Protein AF-0000000084482670 (afdb_homodimer)

Organism: Corvus brachyrhynchos (NCBI:txid85066)

pLDDT: mean 89.66, std 11.55, range [35.03, 98.19]

Sequence (368 aa):
IGKHHGHPIDDLQSAYRKAKEASGKLLAELTDKSHSKAFSCSERLQQQKAQCQSALQSDREAVLQYFNELGDALEIKKAALLSALDELDSCISLKYDPLIQDVEKLKLEETELKELLSALEKEESPLLFLRKLDGLQQRFHALIQQQLPNPEPLEFHPRMKTLLQDTWSKTEIGQVNNIHIPELIGKHHGHPIDDLQSAYRKAKEASGKLLAELTDKSHSKAFSCSERLQQQKAQCQSALQSDREAVLQYFNELGDALEIKKAALLSALDELDSCISLKYDPLIQDVEKLKLEETELKELLSALEKEESPLLFLRKLDGLQQRFHALIQQQLPNPEPLEFHPRMKTLLQDTWSKTEIGQVNNIHIPEL

Solvent-accessible surface area (backbone atoms only — not comparable to full-atom values): 20626 Å² total; per-residue (Å²): 137,73,88,75,71,83,73,55,71,65,54,55,53,51,50,40,54,52,48,52,53,50,50,51,52,52,47,54,52,62,66,37,57,92,64,35,64,42,55,56,45,35,52,50,50,52,51,51,48,49,52,49,52,49,54,50,49,52,31,52,48,41,50,52,50,49,53,49,54,52,51,52,46,50,51,53,52,51,50,51,52,52,49,51,53,51,53,48,52,52,51,52,48,66,62,42,47,62,55,41,52,55,30,49,52,50,41,50,50,49,52,49,49,41,52,52,52,60,55,49,71,70,51,82,47,58,70,58,37,53,55,50,48,53,54,51,50,53,52,49,53,56,58,70,66,53,83,75,86,78,79,78,81,83,79,75,55,77,52,44,59,57,44,44,60,66,47,52,24,62,32,31,48,65,46,58,81,70,60,78,78,76,77,108,136,76,87,76,68,81,72,57,71,66,54,56,55,52,49,41,53,54,47,50,53,50,50,50,53,50,46,52,55,62,65,36,55,93,63,33,63,40,52,56,45,34,52,50,50,51,50,52,50,49,52,49,51,49,53,51,49,52,31,52,49,40,50,54,49,50,54,48,55,52,51,51,48,51,50,52,52,51,50,50,52,53,48,51,52,51,53,48,52,52,51,51,47,65,61,43,48,63,56,41,53,54,32,50,52,49,41,50,49,49,52,49,51,41,52,52,50,60,55,49,71,71,52,82,48,59,70,59,38,53,55,52,48,53,54,50,50,52,51,50,55,54,60,68,67,52,82,74,88,79,79,78,83,84,80,72,56,79,52,44,60,56,44,43,61,68,48,52,26,64,31,31,47,66,46,58,82,69,58,78,78,76,77,106

Secondary structure (DSSP, 8-state):
--------HHHHHHHHHHHHHHHHHHHHHHH-GGG-HHHHHHHHHHHHHHHHHHHHHHHHHHHHHHHHHHHHHHHHHHHHHHHHHHHHHHHHHHHHHHHHHHHHHHHHHHHHHHHHHHHHTT---HHHHHHHHHHHHHHHHHHHHSPPP-PPPP---S-HHHHHHHTGGGSBGGGGGGPPPPP-/--------HHHHHHHHHHHHHHHHHHHHHHH-GGG-HHHHHHHHHHHHHHHHHHHHHHHHHHHHHHHHHHHHHHHHHHHHHHHHHHHHHHHHHHHHHHHHHHHHHHHHHHHHHHHHHHHHTT---HHHHHHHHHHHHHHHHHHHHSPPP-PPPP---S-HHHHHHHTGGGSBGGGGGGPPPPP-

Radius of gyration: 51.21 Å; Cα contacts (8 Å, |Δi|>4): 271; chains: 2; bounding box: 40×175×79 Å

Structure (mmCIF, N/CA/C/O backbone):
data_AF-0000000084482670-model_v1
#
loop_
_entity.id
_entity.type
_entity.pdbx_description
1 polymer 'Tripartite motif-containing protein 59'
#
loop_
_atom_site.group_PDB
_atom_site.id
_atom_site.type_symbol
_atom_site.label_atom_id
_atom_site.label_alt_id
_atom_site.label_comp_id
_atom_site.label_asym_id
_atom_site.label_entity_id
_atom_site.label_seq_id
_atom_site.pdbx_PDB_ins_code
_atom_site.Cartn_x
_atom_site.Cartn_y
_atom_site.Cartn_z
_atom_site.occupancy
_atom_site.B_iso_or_equiv
_atom_site.auth_seq_id
_atom_site.auth_comp_id
_atom_site.auth_asym_id
_atom_site.auth_atom_id
_atom_site.pdbx_PDB_model_num
ATOM 1 N N . ILE A 1 1 ? 19.562 -84.438 -17.469 1 35.03 1 ILE A N 1
ATOM 2 C CA . ILE A 1 1 ? 20.172 -84.812 -18.734 1 35.03 1 ILE A CA 1
ATOM 3 C C . ILE A 1 1 ? 19.078 -85.25 -19.703 1 35.03 1 ILE A C 1
ATOM 5 O O . ILE A 1 1 ? 18.5 -86.312 -19.562 1 35.03 1 ILE A O 1
ATOM 9 N N . GLY A 1 2 ? 17.891 -84.562 -19.703 1 37.31 2 GLY A N 1
ATOM 10 C CA . GLY A 1 2 ? 16.484 -84.812 -20.016 1 37.31 2 GLY A CA 1
ATOM 11 C C . GLY A 1 2 ? 16.281 -85.312 -21.422 1 37.31 2 GLY A C 1
ATOM 12 O O . GLY A 1 2 ? 17.156 -85.188 -22.281 1 37.31 2 GLY A O 1
ATOM 13 N N . LYS A 1 3 ? 15.477 -86.438 -21.656 1 44.78 3 LYS A N 1
ATOM 14 C CA . LYS A 1 3 ? 15.008 -87.188 -22.828 1 44.78 3 LYS A CA 1
ATOM 15 C C . LYS A 1 3 ? 14.711 -86.25 -24 1 44.78 3 LYS A C 1
ATOM 17 O O . LYS A 1 3 ? 13.711 -85.562 -24 1 44.78 3 LYS A O 1
ATOM 22 N N . HIS A 1 4 ? 15.758 -85.625 -24.641 1 41.84 4 HIS A N 1
ATOM 23 C CA . HIS A 1 4 ? 15.648 -85 -25.938 1 41.84 4 HIS A CA 1
ATOM 24 C C . HIS A 1 4 ? 14.977 -85.938 -26.953 1 41.84 4 HIS A C 1
ATOM 26 O O . HIS A 1 4 ? 15.594 -86.875 -27.438 1 41.84 4 HIS A O 1
ATOM 32 N N . HIS A 1 5 ? 13.852 -86.5 -26.781 1 44.25 5 HIS A N 1
ATOM 33 C CA . HIS A 1 5 ? 13.141 -87.188 -27.875 1 44.25 5 HIS A CA 1
ATOM 34 C C . HIS A 1 5 ? 13.328 -86.438 -29.188 1 44.25 5 HIS A C 1
ATOM 36 O O . HIS A 1 5 ? 13.336 -85.188 -29.219 1 44.25 5 HIS A O 1
ATOM 42 N N . GLY A 1 6 ? 13.961 -87.062 -30.266 1 41.06 6 GLY A N 1
ATOM 43 C CA . GLY A 1 6 ? 14.344 -86.688 -31.625 1 41.06 6 GLY A CA 1
ATOM 44 C C . GLY A 1 6 ? 13.289 -85.875 -32.312 1 41.06 6 GLY A C 1
ATOM 45 O O . GLY A 1 6 ? 12.5 -86.375 -33.125 1 41.06 6 GLY A O 1
ATOM 46 N N . HIS A 1 7 ? 12.531 -85.062 -31.812 1 47.69 7 HIS A N 1
ATOM 47 C CA . HIS A 1 7 ? 11.734 -84.125 -32.594 1 47.69 7 HIS A CA 1
ATOM 48 C C . HIS A 1 7 ? 12.562 -83.438 -33.688 1 47.69 7 HIS A C 1
ATOM 50 O O . HIS A 1 7 ? 13.602 -82.875 -33.406 1 47.69 7 HIS A O 1
ATOM 56 N N . PRO A 1 8 ? 12.562 -83.875 -35.062 1 53.75 8 PRO A N 1
ATOM 57 C CA . PRO A 1 8 ? 13.438 -83.688 -36.219 1 53.75 8 PRO A CA 1
ATOM 58 C C . PRO A 1 8 ? 13.953 -82.25 -36.312 1 53.75 8 PRO A C 1
ATOM 60 O O . PRO A 1 8 ? 13.32 -81.312 -35.812 1 53.75 8 PRO A O 1
ATOM 63 N N . ILE A 1 9 ? 15.328 -82 -36.469 1 60.12 9 ILE A N 1
ATOM 64 C CA . ILE A 1 9 ? 16.172 -80.875 -36.812 1 60.12 9 ILE A CA 1
ATOM 65 C C . ILE A 1 9 ? 15.352 -79.812 -37.594 1 60.12 9 ILE A C 1
ATOM 67 O O . ILE A 1 9 ? 15.5 -78.625 -37.406 1 60.12 9 ILE A O 1
ATOM 71 N N . ASP A 1 10 ? 14.43 -80.375 -38.469 1 61.19 10 ASP A N 1
ATOM 72 C CA . ASP A 1 10 ? 13.594 -79.5 -39.312 1 61.19 10 ASP A CA 1
ATOM 73 C C . ASP A 1 10 ? 12.695 -78.625 -38.469 1 61.19 10 ASP A C 1
ATOM 75 O O . ASP A 1 10 ? 12.43 -77.5 -38.844 1 61.19 10 ASP A O 1
ATOM 79 N N . ASP A 1 11 ? 12.414 -79.25 -37.312 1 79.94 11 ASP A N 1
ATOM 80 C CA . ASP A 1 11 ? 11.461 -78.562 -36.438 1 79.94 11 ASP A CA 1
ATOM 81 C C . ASP A 1 11 ? 12.109 -77.312 -35.75 1 79.94 11 ASP A C 1
ATOM 83 O O . ASP A 1 11 ? 11.555 -76.25 -35.719 1 79.94 11 ASP A O 1
ATOM 87 N N . LEU A 1 12 ? 13.484 -77.625 -35.438 1 81.44 12 LEU A N 1
ATOM 88 C CA . LEU A 1 12 ? 14.188 -76.562 -34.75 1 81.44 12 LEU A CA 1
ATOM 89 C C . LEU A 1 12 ? 14.477 -75.375 -35.719 1 81.44 12 LEU A C 1
ATOM 91 O O . LEU A 1 12 ? 14.312 -74.25 -35.344 1 81.44 12 LEU A O 1
ATOM 95 N N . GLN A 1 13 ? 14.852 -75.812 -36.969 1 85.12 13 GLN A N 1
ATOM 96 C CA . GLN A 1 13 ? 15.172 -74.812 -37.938 1 85.12 13 GLN A CA 1
ATOM 97 C C . GLN A 1 13 ? 13.93 -74 -38.344 1 85.12 13 GLN A C 1
ATOM 99 O O . GLN A 1 13 ? 13.992 -72.812 -38.562 1 85.12 13 GLN A O 1
ATOM 104 N N . SER A 1 14 ? 12.852 -74.812 -38.5 1 87.12 14 SER A N 1
ATOM 105 C CA . SER A 1 14 ? 11.602 -74.125 -38.844 1 87.12 14 SER A CA 1
ATOM 106 C C . SER A 1 14 ? 11.156 -73.188 -37.688 1 87.12 14 SER A C 1
ATOM 108 O O . SER A 1 14 ? 10.75 -72.062 -37.938 1 87.12 14 SER A O 1
ATOM 110 N N . ALA A 1 15 ? 11.289 -73.688 -36.5 1 88.38 15 ALA A N 1
ATOM 111 C CA . ALA A 1 15 ? 10.945 -72.875 -35.312 1 88.38 15 ALA A CA 1
ATOM 112 C C . ALA A 1 15 ? 11.844 -71.688 -35.219 1 88.38 15 ALA A C 1
ATOM 114 O O . ALA A 1 15 ? 11.375 -70.562 -34.906 1 88.38 15 ALA A O 1
ATOM 115 N N . TYR A 1 16 ? 13.078 -71.812 -35.531 1 90.81 16 TYR A N 1
ATOM 116 C CA . TYR A 1 16 ? 14.07 -70.75 -35.5 1 90.81 16 TYR A CA 1
ATOM 117 C C . TYR A 1 16 ? 13.734 -69.688 -36.531 1 90.81 16 TYR A C 1
ATOM 119 O O . TYR A 1 16 ? 13.781 -68.438 -36.219 1 90.81 16 TYR A O 1
ATOM 127 N N . ARG A 1 17 ? 13.422 -70 -37.688 1 89.31 17 ARG A N 1
ATOM 128 C CA . ARG A 1 17 ? 13.086 -69.062 -38.719 1 89.31 17 ARG A CA 1
ATOM 129 C C . ARG A 1 17 ? 11.844 -68.25 -38.375 1 89.31 17 ARG A C 1
ATOM 131 O O . ARG A 1 17 ? 11.82 -67.062 -38.531 1 89.31 17 ARG A O 1
ATOM 138 N N . LYS A 1 18 ? 10.844 -68.938 -37.875 1 90.19 18 LYS A N 1
ATOM 139 C CA . LYS A 1 18 ? 9.625 -68.312 -37.469 1 90.19 18 LYS A CA 1
ATOM 140 C C . LYS A 1 18 ? 9.891 -67.312 -36.312 1 90.19 18 LYS A C 1
ATOM 142 O O . LYS A 1 18 ? 9.344 -66.188 -36.281 1 90.19 18 LYS A O 1
ATOM 147 N N . ALA A 1 19 ? 10.703 -67.75 -35.406 1 90.81 19 ALA A N 1
ATOM 148 C CA . ALA A 1 19 ? 11.047 -66.938 -34.25 1 90.81 19 ALA A CA 1
ATOM 149 C C . ALA A 1 19 ? 11.812 -65.688 -34.688 1 90.81 19 ALA A C 1
ATOM 151 O O . ALA A 1 19 ? 11.617 -64.625 -34.094 1 90.81 19 ALA A O 1
ATOM 152 N N . LYS A 1 20 ? 12.648 -65.812 -35.656 1 89.75 20 LYS A N 1
ATOM 153 C CA . LYS A 1 20 ? 13.414 -64.688 -36.156 1 89.75 20 LYS A CA 1
ATOM 154 C C . LYS A 1 20 ? 12.5 -63.656 -36.781 1 89.75 20 LYS A C 1
ATOM 156 O O . LYS A 1 20 ? 12.703 -62.438 -36.594 1 89.75 20 LYS A O 1
ATOM 161 N N . GLU A 1 21 ? 11.57 -64.188 -37.469 1 90.06 21 GLU A N 1
ATOM 162 C CA . GLU A 1 21 ? 10.602 -63.25 -38.062 1 90.06 21 GLU A CA 1
ATOM 163 C C . GLU A 1 21 ? 9.797 -62.531 -37 1 90.06 21 GLU A C 1
ATOM 165 O O . GLU A 1 21 ? 9.57 -61.312 -37.094 1 90.06 21 GLU A O 1
ATOM 170 N N . ALA A 1 22 ? 9.383 -63.312 -36.062 1 87.75 22 ALA A N 1
ATOM 171 C CA . ALA A 1 22 ? 8.609 -62.75 -34.969 1 87.75 22 ALA A CA 1
ATOM 172 C C . ALA A 1 22 ? 9.43 -61.719 -34.188 1 87.75 22 ALA A C 1
ATOM 174 O O . ALA A 1 22 ? 8.914 -60.688 -33.781 1 87.75 22 ALA A O 1
ATOM 175 N N . SER A 1 23 ? 10.703 -62.062 -33.938 1 90.88 23 SER A N 1
ATOM 176 C CA . SER A 1 23 ? 11.602 -61.156 -33.219 1 90.88 23 SER A CA 1
ATOM 177 C C . SER A 1 23 ? 11.781 -59.844 -33.969 1 90.88 23 SER A C 1
ATOM 179 O O . SER A 1 23 ? 11.812 -58.781 -33.375 1 90.88 23 SER A O 1
ATOM 181 N N . GLY A 1 24 ? 11.891 -59.906 -35.25 1 88.25 24 GLY A N 1
ATOM 182 C CA . GLY A 1 24 ? 12.016 -58.719 -36.094 1 88.25 24 GLY A CA 1
ATOM 183 C C . GLY A 1 24 ? 10.805 -57.812 -36 1 88.25 24 GLY A C 1
ATOM 184 O O . GLY A 1 24 ? 10.953 -56.594 -35.906 1 88.25 24 GLY A O 1
ATOM 185 N N . LYS A 1 25 ? 9.695 -58.469 -36.031 1 87.25 25 LYS A N 1
ATOM 186 C CA . LYS A 1 25 ? 8.461 -57.688 -35.906 1 87.25 25 LYS A CA 1
ATOM 187 C C . LYS A 1 25 ? 8.352 -57 -34.562 1 87.25 25 LYS A C 1
ATOM 189 O O . LYS A 1 25 ? 7.953 -55.844 -34.469 1 87.25 25 LYS A O 1
ATOM 194 N N . LEU A 1 26 ? 8.703 -57.781 -33.531 1 87.75 26 LEU A N 1
ATOM 195 C CA . LEU A 1 26 ? 8.68 -57.25 -32.156 1 87.75 26 LEU A CA 1
ATOM 196 C C . LEU A 1 26 ? 9.633 -56.062 -32.031 1 87.75 26 LEU A C 1
ATOM 198 O O . LEU A 1 26 ? 9.281 -55.031 -31.422 1 87.75 26 LEU A O 1
ATOM 202 N N . LEU A 1 27 ? 10.766 -56.188 -32.594 1 88.75 27 LEU A N 1
ATOM 203 C CA . LEU A 1 27 ? 11.766 -55.156 -32.531 1 88.75 27 LEU A CA 1
ATOM 204 C C . LEU A 1 27 ? 11.289 -53.906 -33.281 1 88.75 27 LEU A C 1
ATOM 206 O O . LEU A 1 27 ? 11.484 -52.781 -32.781 1 88.75 27 LEU A O 1
ATOM 210 N N . ALA A 1 28 ? 10.641 -54.062 -34.375 1 85.88 28 ALA A N 1
ATOM 211 C CA . ALA A 1 28 ? 10.109 -52.938 -35.125 1 85.88 28 ALA A CA 1
ATOM 212 C C . ALA A 1 28 ? 9.031 -52.188 -34.344 1 85.88 28 ALA A C 1
ATOM 214 O O . ALA A 1 28 ? 9 -50.938 -34.344 1 85.88 28 ALA A O 1
ATOM 215 N N . GLU A 1 29 ? 8.203 -52.969 -33.656 1 83 29 GLU A N 1
ATOM 216 C CA . GLU A 1 29 ? 7.145 -52.375 -32.844 1 83 29 GLU A CA 1
ATOM 217 C C . GLU A 1 29 ? 7.719 -51.562 -31.672 1 83 29 GLU A C 1
ATOM 219 O O . GLU A 1 29 ? 7.23 -50.5 -31.359 1 83 29 GLU A O 1
ATOM 224 N N . LEU A 1 30 ? 8.75 -52.094 -31.125 1 86.25 30 LEU A N 1
ATOM 225 C CA . LEU A 1 30 ? 9.359 -51.469 -29.953 1 86.25 30 LEU A CA 1
ATOM 226 C C . LEU A 1 30 ? 10.172 -50.25 -30.359 1 86.25 30 LEU A C 1
ATOM 228 O O . LEU A 1 30 ? 10.367 -49.344 -29.562 1 86.25 30 LEU A O 1
ATOM 232 N N . THR A 1 31 ? 10.656 -50.25 -31.594 1 84 31 THR A N 1
ATOM 233 C CA . THR A 1 31 ? 11.5 -49.156 -32.062 1 84 31 THR A CA 1
ATOM 234 C C . THR A 1 31 ? 10.656 -47.938 -32.469 1 84 31 THR A C 1
ATOM 236 O O . THR A 1 31 ? 11.102 -46.781 -32.312 1 84 31 THR A O 1
ATOM 239 N N . ASP A 1 32 ? 9.445 -48.219 -32.875 1 79 32 ASP A N 1
ATOM 240 C CA . ASP A 1 32 ? 8.57 -47.125 -33.281 1 79 32 ASP A CA 1
ATOM 241 C C . ASP A 1 32 ? 7.91 -46.469 -32.062 1 79 32 ASP A C 1
ATOM 243 O O . ASP A 1 32 ? 6.953 -47 -31.5 1 79 32 ASP A O 1
ATOM 247 N N . LYS A 1 33 ? 8.453 -45.406 -31.734 1 75.69 33 LYS A N 1
ATOM 248 C CA . LYS A 1 33 ? 7.996 -44.656 -30.562 1 75.69 33 LYS A CA 1
ATOM 249 C C . LYS A 1 33 ? 6.535 -44.25 -30.703 1 75.69 33 LYS A C 1
ATOM 251 O O . LYS A 1 33 ? 5.84 -44.062 -29.703 1 75.69 33 LYS A O 1
ATOM 256 N N . SER A 1 34 ? 6.184 -44.062 -31.891 1 73.69 34 SER A N 1
ATOM 257 C CA . SER A 1 34 ? 4.812 -43.625 -32.125 1 73.69 34 SER A CA 1
ATOM 258 C C . SER A 1 34 ? 3.812 -44.656 -31.625 1 73.69 34 SER A C 1
ATOM 260 O O . SER A 1 34 ? 2.648 -44.344 -31.375 1 73.69 34 SER A O 1
ATOM 262 N N . HIS A 1 35 ? 4.516 -45.719 -31.406 1 73.12 35 HIS A N 1
ATOM 263 C CA . HIS A 1 35 ? 3.648 -46.812 -31 1 73.12 35 HIS A CA 1
ATOM 264 C C . HIS A 1 35 ? 3.799 -47.125 -29.516 1 73.12 35 HIS A C 1
ATOM 266 O O . HIS A 1 35 ? 3.047 -47.906 -28.953 1 73.12 35 HIS A O 1
ATOM 272 N N . SER A 1 36 ? 4.723 -46.281 -28.906 1 82.12 36 SER A N 1
ATOM 273 C CA . SER A 1 36 ? 4.945 -46.562 -27.484 1 82.12 36 SER A CA 1
ATOM 274 C C . SER A 1 36 ? 3.879 -45.906 -26.625 1 82.12 36 SER A C 1
ATOM 276 O O . SER A 1 36 ? 3.816 -44.688 -26.531 1 82.12 36 SER A O 1
ATOM 278 N N . LYS A 1 37 ? 3.006 -46.562 -25.938 1 85.56 37 LYS A N 1
ATOM 279 C CA . LYS A 1 37 ? 1.956 -46.062 -25.062 1 85.56 37 LYS A CA 1
ATOM 280 C C . LYS A 1 37 ? 2.551 -45.344 -23.844 1 85.56 37 LYS A C 1
ATOM 282 O O . LYS A 1 37 ? 2.006 -44.344 -23.391 1 85.56 37 LYS A O 1
ATOM 287 N N . ALA A 1 38 ? 3.691 -45.844 -23.469 1 89 38 ALA A N 1
ATOM 288 C CA . ALA A 1 38 ? 4.355 -45.25 -22.312 1 89 38 ALA A CA 1
ATOM 289 C C . ALA A 1 38 ? 4.879 -43.844 -22.656 1 89 38 ALA A C 1
ATOM 291 O O . ALA A 1 38 ? 4.746 -42.938 -21.859 1 89 38 ALA A O 1
ATOM 292 N N . PHE A 1 39 ? 5.402 -43.75 -23.875 1 89.5 39 PHE A N 1
ATOM 293 C CA . PHE A 1 39 ? 5.922 -42.438 -24.312 1 89.5 39 PHE A CA 1
ATOM 294 C C . PHE A 1 39 ? 4.801 -41.406 -24.422 1 89.5 39 PHE A C 1
ATOM 296 O O . PHE A 1 39 ? 4.914 -40.312 -23.906 1 89.5 39 PHE A O 1
ATOM 303 N N . SER A 1 40 ? 3.785 -41.812 -25.109 1 91.12 40 SER A N 1
ATOM 304 C CA . SER A 1 40 ? 2.645 -40.906 -25.281 1 91.12 40 SER A CA 1
ATOM 305 C C . SER A 1 40 ? 2.037 -40.531 -23.938 1 91.12 40 SER A C 1
ATOM 307 O O . SER A 1 40 ? 1.653 -39.375 -23.734 1 91.12 40 SER A O 1
ATOM 309 N N . CYS A 1 41 ? 1.956 -41.438 -23.016 1 93.38 41 CYS A N 1
ATOM 310 C CA . CYS A 1 41 ? 1.393 -41.188 -21.688 1 93.38 41 CYS A CA 1
ATOM 311 C C . CYS A 1 41 ? 2.264 -40.219 -20.906 1 93.38 41 CYS A C 1
ATOM 313 O O . CYS A 1 41 ? 1.756 -39.281 -20.281 1 93.38 41 CYS A O 1
ATOM 315 N N . SER A 1 42 ? 3.545 -40.438 -20.938 1 93.81 42 SER A N 1
ATOM 316 C CA . SER A 1 42 ? 4.469 -39.531 -20.234 1 93.81 42 SER A CA 1
ATOM 317 C C . SER A 1 42 ? 4.359 -38.094 -20.75 1 93.81 42 SER A C 1
ATOM 319 O O . SER A 1 42 ? 4.293 -37.156 -19.953 1 93.81 42 SER A O 1
ATOM 321 N N . GLU A 1 43 ? 4.293 -37.938 -22.031 1 93.94 43 GLU A N 1
ATOM 322 C CA . GLU A 1 43 ? 4.168 -36.625 -22.641 1 93.94 43 GLU A CA 1
ATOM 323 C C . GLU A 1 43 ? 2.863 -35.938 -22.219 1 93.94 43 GLU A C 1
ATOM 325 O O . GLU A 1 43 ? 2.844 -34.75 -21.922 1 93.94 43 GLU A O 1
ATOM 330 N N . ARG A 1 44 ? 1.828 -36.688 -22.266 1 94.12 44 ARG A N 1
ATOM 331 C CA . ARG A 1 44 ? 0.518 -36.156 -21.891 1 94.12 44 ARG A CA 1
ATOM 332 C C . ARG A 1 44 ? 0.51 -35.688 -20.453 1 94.12 44 ARG A C 1
ATOM 334 O O . ARG A 1 44 ? 0.017 -34.594 -20.156 1 94.12 44 ARG A O 1
ATOM 341 N N . LEU A 1 45 ? 1.067 -36.469 -19.5 1 96 45 LEU A N 1
ATOM 342 C CA . LEU A 1 45 ? 1.117 -36.125 -1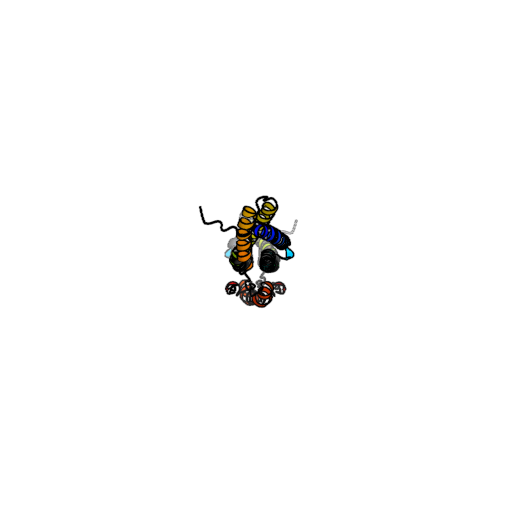8.094 1 96 45 LEU A CA 1
ATOM 343 C C . LEU A 1 45 ? 1.971 -34.875 -17.859 1 96 45 LEU A C 1
ATOM 345 O O . LEU A 1 45 ? 1.603 -34 -17.078 1 96 45 LEU A O 1
ATOM 349 N N . GLN A 1 46 ? 3.07 -34.812 -18.578 1 96.06 46 GLN A N 1
ATOM 350 C CA . GLN A 1 46 ? 3.941 -33.656 -18.469 1 96.06 46 GLN A CA 1
ATOM 351 C C . GLN A 1 46 ? 3.242 -32.375 -18.969 1 96.06 46 GLN A C 1
ATOM 353 O O . GLN A 1 46 ? 3.367 -31.312 -18.359 1 96.06 46 GLN A O 1
ATOM 358 N N . GLN A 1 47 ? 2.572 -32.562 -20.016 1 95.62 47 GLN A N 1
ATOM 359 C CA . GLN A 1 47 ? 1.838 -31.422 -20.594 1 95.62 47 GLN A CA 1
ATOM 360 C C . GLN A 1 47 ? 0.718 -30.969 -19.656 1 95.62 47 GLN A C 1
ATOM 362 O O . GLN A 1 47 ? 0.485 -29.766 -19.484 1 95.62 47 GLN A O 1
ATOM 367 N N . GLN A 1 48 ? 0.025 -31.922 -19.094 1 94.94 48 GLN A N 1
ATOM 368 C CA . GLN A 1 48 ? -1.04 -31.609 -18.156 1 94.94 48 GLN A CA 1
ATOM 369 C C . GLN A 1 48 ? -0.491 -30.859 -16.938 1 94.94 48 GLN A C 1
ATOM 371 O O . GLN A 1 48 ? -1.049 -29.844 -16.516 1 94.94 48 GLN A O 1
ATOM 376 N N . LYS A 1 49 ? 0.566 -31.328 -16.391 1 95.38 49 LYS A N 1
ATOM 377 C CA . LYS A 1 49 ? 1.21 -30.672 -15.266 1 95.38 49 LYS A CA 1
ATOM 378 C C . LYS A 1 49 ? 1.637 -29.25 -15.625 1 95.38 49 LYS A C 1
ATOM 380 O O . LYS A 1 49 ? 1.39 -28.312 -14.867 1 95.38 49 LYS A O 1
ATOM 385 N N . ALA A 1 50 ? 2.217 -29.109 -16.75 1 95.38 50 ALA A N 1
ATOM 386 C CA . ALA A 1 50 ? 2.695 -27.812 -17.219 1 95.38 50 ALA A CA 1
ATOM 387 C C . ALA A 1 50 ? 1.538 -26.828 -17.391 1 95.38 50 ALA A C 1
ATOM 389 O O . ALA A 1 50 ? 1.674 -25.641 -17.094 1 95.38 50 ALA A O 1
ATOM 390 N N . GLN A 1 51 ? 0.49 -27.391 -17.906 1 95.19 51 GLN A N 1
ATOM 391 C CA . GLN A 1 51 ? -0.685 -26.547 -18.094 1 95.19 51 GLN A CA 1
ATOM 392 C C . GLN A 1 51 ? -1.205 -26.031 -16.75 1 95.19 51 GLN A C 1
ATOM 394 O O . GLN A 1 51 ? -1.561 -24.859 -16.625 1 95.19 51 GLN A O 1
ATOM 399 N N . CYS A 1 52 ? -1.207 -26.875 -15.773 1 94.75 52 CYS A N 1
ATOM 400 C CA . CYS A 1 52 ? -1.634 -26.484 -14.438 1 94.75 52 CYS A CA 1
ATOM 401 C C . CYS A 1 52 ? -0.679 -25.453 -13.844 1 94.75 52 CYS A C 1
ATOM 403 O O . CYS A 1 52 ? -1.114 -24.438 -13.289 1 94.75 52 CYS A O 1
ATOM 405 N N . GLN A 1 53 ? 0.543 -25.672 -14.031 1 95.25 53 GLN A N 1
ATOM 406 C CA . GLN A 1 53 ? 1.548 -24.766 -13.484 1 95.25 53 GLN A CA 1
ATOM 407 C C . GLN A 1 53 ? 1.501 -23.406 -14.188 1 95.25 53 GLN A C 1
ATOM 409 O O . GLN A 1 53 ? 1.732 -22.375 -13.562 1 95.25 53 GLN A O 1
ATOM 414 N N . SER A 1 54 ? 1.209 -23.469 -15.453 1 95.75 54 SER A N 1
ATOM 415 C CA . SER A 1 54 ? 1.075 -22.219 -16.203 1 95.75 54 SER A CA 1
ATOM 416 C C . SER A 1 54 ? -0.117 -21.406 -15.719 1 95.75 54 SER A C 1
ATOM 418 O O . SER A 1 54 ? -0.028 -20.188 -15.586 1 95.75 54 SER A O 1
ATOM 420 N N . ALA A 1 55 ? -1.181 -22.078 -15.5 1 94.75 55 ALA A N 1
ATOM 421 C CA . ALA A 1 55 ? -2.361 -21.406 -14.961 1 94.75 55 ALA A CA 1
ATOM 422 C C . ALA A 1 55 ? -2.074 -20.812 -13.594 1 94.75 55 ALA A C 1
ATOM 424 O O . ALA A 1 55 ? -2.492 -19.688 -13.297 1 94.75 55 ALA A O 1
ATOM 425 N N . LEU A 1 56 ? -1.367 -21.531 -12.797 1 95.38 56 LEU A N 1
ATOM 426 C CA . LEU A 1 56 ? -0.98 -21.062 -11.469 1 95.38 56 LEU A CA 1
ATOM 427 C C . LEU A 1 56 ? -0.072 -19.844 -11.562 1 95.38 56 LEU A C 1
ATOM 429 O O . LEU A 1 56 ? -0.212 -18.891 -10.789 1 95.38 56 LEU A O 1
ATOM 433 N N . GLN A 1 57 ? 0.804 -19.859 -12.5 1 96.38 57 GLN A N 1
ATOM 434 C CA . GLN A 1 57 ? 1.707 -18.734 -12.711 1 96.38 57 GLN A CA 1
ATOM 435 C C . GLN A 1 57 ? 0.94 -17.5 -13.148 1 96.38 57 GLN A C 1
ATOM 437 O O . GLN A 1 57 ? 1.253 -16.375 -12.719 1 96.38 57 GLN A O 1
ATOM 442 N N . SER A 1 58 ? 0.029 -17.719 -13.961 1 96.5 58 SER A N 1
ATOM 443 C CA . SER A 1 58 ? -0.819 -16.609 -14.383 1 96.5 58 SER A CA 1
ATOM 444 C C . SER A 1 58 ? -1.567 -16.016 -13.203 1 96.5 58 SER A C 1
ATOM 446 O O . SER A 1 58 ? -1.695 -14.789 -13.102 1 96.5 58 SER A O 1
ATOM 448 N N . ASP A 1 59 ? -2.016 -16.828 -12.336 1 96.94 59 ASP A N 1
ATOM 449 C CA . ASP A 1 59 ? -2.703 -16.375 -11.133 1 96.94 59 ASP A CA 1
ATOM 450 C C . ASP A 1 59 ? -1.758 -15.594 -10.219 1 96.94 59 ASP A C 1
ATOM 452 O O . ASP A 1 59 ? -2.139 -14.57 -9.641 1 96.94 59 ASP A O 1
ATOM 456 N N . ARG A 1 60 ? -0.57 -16.078 -10.086 1 97.31 60 ARG A N 1
ATOM 457 C CA . ARG A 1 60 ? 0.438 -15.383 -9.281 1 97.31 60 ARG A CA 1
ATOM 458 C C . ARG A 1 60 ? 0.716 -13.992 -9.828 1 97.31 60 ARG A C 1
ATOM 460 O O . ARG A 1 60 ? 0.777 -13.016 -9.07 1 97.31 60 ARG A O 1
ATOM 467 N N . GLU A 1 61 ? 0.808 -13.898 -11.102 1 97.88 61 GLU A N 1
ATOM 468 C CA . GLU A 1 61 ? 1.064 -12.609 -11.75 1 97.88 61 GLU A CA 1
ATOM 469 C C . GLU A 1 61 ? -0.109 -11.656 -11.562 1 97.88 61 GLU A C 1
ATOM 471 O O . GLU A 1 61 ? 0.088 -10.453 -11.359 1 97.88 61 GLU A O 1
ATOM 476 N N . ALA A 1 62 ? -1.25 -12.211 -11.664 1 97.44 62 ALA A N 1
ATOM 477 C CA . ALA A 1 62 ? -2.443 -11.391 -11.461 1 97.44 62 ALA A CA 1
ATOM 478 C C . ALA A 1 62 ? -2.479 -10.805 -10.055 1 97.44 62 ALA A C 1
ATOM 480 O O . ALA A 1 62 ? -2.809 -9.633 -9.875 1 97.44 62 ALA A O 1
ATOM 481 N N . VAL A 1 63 ? -2.1 -11.617 -9.086 1 97.81 63 VAL A N 1
ATOM 482 C CA . VAL A 1 63 ? -2.074 -11.164 -7.699 1 97.81 63 VAL A CA 1
ATOM 483 C C . VAL A 1 63 ? -1.035 -10.062 -7.535 1 97.81 63 VAL A C 1
ATOM 485 O O . VAL A 1 63 ? -1.336 -8.992 -6.996 1 97.81 63 VAL A O 1
ATOM 488 N N . LEU A 1 64 ? 0.113 -10.25 -8.016 1 98.19 64 LEU A N 1
ATOM 489 C CA . LEU A 1 64 ? 1.193 -9.273 -7.879 1 98.19 64 LEU A CA 1
ATOM 490 C C . LEU A 1 64 ? 0.838 -7.965 -8.57 1 98.19 64 LEU A C 1
ATOM 492 O O . LEU A 1 64 ? 1.039 -6.887 -8.008 1 98.19 64 LEU A O 1
ATOM 496 N N . GLN A 1 65 ? 0.312 -8.117 -9.742 1 97.94 65 GLN A N 1
ATOM 497 C CA . GLN A 1 65 ? -0.072 -6.922 -10.492 1 97.94 65 GLN A CA 1
ATOM 498 C C . GLN A 1 65 ? -1.176 -6.152 -9.773 1 97.94 65 GLN A C 1
ATOM 500 O O . GLN A 1 65 ? -1.122 -4.922 -9.68 1 97.94 65 GLN A O 1
ATOM 505 N N . TYR A 1 66 ? -2.117 -6.859 -9.258 1 97.75 66 TYR A N 1
ATOM 506 C CA . TYR A 1 66 ? -3.242 -6.246 -8.562 1 97.75 66 TYR A CA 1
ATOM 507 C C . TYR A 1 66 ? -2.768 -5.445 -7.355 1 97.75 66 TYR A C 1
ATOM 509 O O . TYR A 1 66 ? -3.104 -4.27 -7.211 1 97.75 66 TYR A O 1
ATOM 517 N N . PHE A 1 67 ? -1.997 -6 -6.555 1 97.75 67 PHE A N 1
ATOM 518 C CA . PHE A 1 67 ? -1.55 -5.359 -5.324 1 97.75 67 PHE A CA 1
ATOM 519 C C . PHE A 1 67 ? -0.569 -4.23 -5.629 1 97.75 67 PHE A C 1
ATOM 521 O O . PHE A 1 67 ? -0.538 -3.223 -4.922 1 97.75 67 PHE A O 1
ATOM 528 N N . ASN A 1 68 ? 0.235 -4.438 -6.688 1 97.31 68 ASN A N 1
ATOM 529 C CA . ASN A 1 68 ? 1.13 -3.357 -7.09 1 97.31 68 ASN A CA 1
ATOM 530 C C . ASN A 1 68 ? 0.352 -2.127 -7.547 1 97.31 68 ASN A C 1
ATOM 532 O O . ASN A 1 68 ? 0.65 -1.008 -7.125 1 97.31 68 ASN A O 1
ATOM 536 N N . GLU A 1 69 ? -0.609 -2.344 -8.398 1 96.88 69 GLU A N 1
ATOM 537 C CA . GLU A 1 69 ? -1.434 -1.243 -8.891 1 96.88 69 GLU A CA 1
ATOM 538 C C . GLU A 1 69 ? -2.195 -0.572 -7.75 1 96.88 69 GLU A C 1
ATOM 540 O O . GLU A 1 69 ? -2.297 0.656 -7.703 1 96.88 69 GLU A O 1
ATOM 545 N N . LEU A 1 70 ? -2.752 -1.396 -6.867 1 96.88 70 LEU A N 1
ATOM 546 C CA . LEU A 1 70 ? -3.463 -0.868 -5.707 1 96.88 70 LEU A CA 1
ATOM 547 C C . LEU A 1 70 ? -2.523 -0.07 -4.812 1 96.88 70 LEU A C 1
ATOM 549 O O . LEU A 1 70 ? -2.869 1.022 -4.355 1 96.88 70 LEU A O 1
ATOM 553 N N . GLY A 1 71 ? -1.336 -0.629 -4.562 1 96.19 71 GLY A N 1
ATOM 554 C CA . GLY A 1 71 ? -0.337 0.078 -3.775 1 96.19 71 GLY A CA 1
ATOM 555 C C . GLY A 1 71 ? 0.033 1.429 -4.359 1 96.19 71 GLY A C 1
ATOM 556 O O . GLY A 1 71 ? 0.105 2.424 -3.633 1 96.19 71 GLY A O 1
ATOM 557 N N . ASP A 1 72 ? 0.25 1.454 -5.637 1 96.88 72 ASP A N 1
ATOM 558 C CA . ASP A 1 72 ? 0.588 2.695 -6.324 1 96.88 72 ASP A CA 1
ATOM 559 C C . ASP A 1 72 ? -0.534 3.723 -6.188 1 96.88 72 ASP A C 1
ATOM 561 O O . ASP A 1 72 ? -0.277 4.898 -5.91 1 96.88 72 ASP A O 1
ATOM 565 N N . ALA A 1 73 ? -1.734 3.316 -6.418 1 96.81 73 ALA A N 1
ATOM 566 C CA . ALA A 1 73 ? -2.887 4.207 -6.32 1 96.81 73 ALA A CA 1
ATOM 567 C C . ALA A 1 73 ? -3.021 4.781 -4.91 1 96.81 73 ALA A C 1
ATOM 569 O O . ALA A 1 73 ? -3.281 5.973 -4.742 1 96.81 73 ALA A O 1
ATOM 570 N N . LEU A 1 74 ? -2.828 3.961 -3.893 1 97.06 74 LEU A N 1
ATOM 571 C CA . LEU A 1 74 ? -2.922 4.398 -2.504 1 97.06 74 LEU A CA 1
ATOM 572 C C . LEU A 1 74 ? -1.821 5.402 -2.174 1 97.06 74 LEU A C 1
ATOM 574 O O . LEU A 1 74 ? -2.068 6.395 -1.489 1 97.06 74 LEU A O 1
ATOM 578 N N . GLU A 1 75 ? -0.612 5.152 -2.717 1 97.19 75 GLU A N 1
ATOM 579 C CA . GLU A 1 75 ? 0.497 6.074 -2.49 1 97.19 75 GLU A CA 1
ATOM 580 C C . GLU A 1 75 ? 0.223 7.434 -3.129 1 97.19 75 GLU A C 1
ATOM 582 O O . GLU A 1 75 ? 0.569 8.469 -2.562 1 97.19 75 GLU A O 1
ATOM 587 N N . ILE A 1 76 ? -0.368 7.426 -4.258 1 97.44 76 ILE A N 1
ATOM 588 C CA . ILE A 1 76 ? -0.701 8.664 -4.957 1 97.44 76 ILE A CA 1
ATOM 589 C C . ILE A 1 76 ? -1.738 9.445 -4.152 1 97.44 76 ILE A C 1
ATOM 591 O O . ILE A 1 76 ? -1.604 10.656 -3.969 1 97.44 76 ILE A O 1
ATOM 595 N N . LYS A 1 77 ? -2.775 8.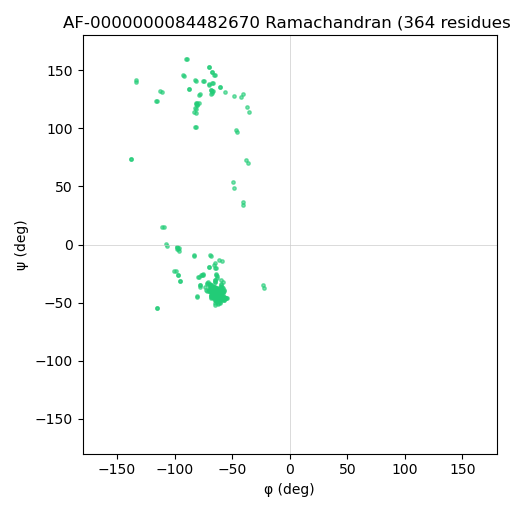75 -3.641 1 97.06 77 LYS A N 1
ATOM 596 C CA . LYS A 1 77 ? -3.814 9.398 -2.844 1 97.06 77 LYS A CA 1
ATOM 597 C C . LYS A 1 77 ? -3.248 9.93 -1.528 1 97.06 77 LYS A C 1
ATOM 599 O O . LYS A 1 77 ? -3.576 11.039 -1.107 1 97.06 77 LYS A O 1
ATOM 604 N N . LYS A 1 78 ? -2.395 9.117 -0.89 1 97.12 78 LYS A N 1
ATOM 605 C CA . LYS A 1 78 ? -1.724 9.531 0.34 1 97.12 78 LYS A CA 1
ATOM 606 C C . LYS A 1 78 ? -0.927 10.812 0.13 1 97.12 78 LYS A C 1
ATOM 608 O O . LYS A 1 78 ? -1.046 11.758 0.911 1 97.12 78 LYS A O 1
ATOM 613 N N . ALA A 1 79 ? -0.163 10.82 -0.938 1 97.62 79 ALA A N 1
ATOM 614 C CA . ALA A 1 79 ? 0.671 11.977 -1.248 1 97.62 79 ALA A CA 1
ATOM 615 C C . ALA A 1 79 ? -0.183 13.211 -1.527 1 97.62 79 ALA A C 1
ATOM 617 O O . ALA A 1 79 ? 0.173 14.32 -1.13 1 97.62 79 ALA A O 1
ATOM 618 N N . ALA A 1 80 ? -1.239 13.016 -2.211 1 96.88 80 ALA A N 1
ATOM 619 C CA . ALA A 1 80 ? -2.135 14.133 -2.527 1 96.88 80 ALA A CA 1
ATOM 620 C C . ALA A 1 80 ? -2.752 14.711 -1.261 1 96.88 80 ALA A C 1
ATOM 622 O O . ALA A 1 80 ? -2.85 15.938 -1.115 1 96.88 80 ALA A O 1
ATOM 623 N N . LEU A 1 81 ? -3.207 13.852 -0.335 1 96.81 81 LEU A N 1
ATOM 624 C CA . LEU A 1 81 ? -3.777 14.305 0.931 1 96.81 81 LEU A CA 1
ATOM 625 C C . LEU A 1 81 ? -2.742 15.062 1.755 1 96.81 81 LEU A C 1
ATOM 627 O O . LEU A 1 81 ? -3.041 16.125 2.307 1 96.81 81 LEU A O 1
ATOM 631 N N . LEU A 1 82 ? -1.548 14.5 1.797 1 97.56 82 LEU A N 1
ATOM 632 C CA . LEU A 1 82 ? -0.479 15.133 2.561 1 97.56 82 LEU A CA 1
ATOM 633 C C . LEU A 1 82 ? -0.106 16.484 1.953 1 97.56 82 LEU A C 1
ATOM 635 O O . LEU A 1 82 ? 0.167 17.438 2.68 1 97.56 82 LEU A O 1
ATOM 639 N N . SER A 1 83 ? -0.117 16.531 0.611 1 96.94 83 SER A N 1
ATOM 640 C CA . SER A 1 83 ? 0.174 17.781 -0.073 1 96.94 83 SER A CA 1
ATOM 641 C C . SER A 1 83 ? -0.886 18.844 0.232 1 96.94 83 SER A C 1
ATOM 643 O O . SER A 1 83 ? -0.565 20.016 0.414 1 96.94 83 SER A O 1
ATOM 645 N N . ALA A 1 84 ? -2.125 18.438 0.267 1 95.44 84 ALA A N 1
ATOM 646 C CA . ALA A 1 84 ? -3.209 19.344 0.617 1 95.44 84 ALA A CA 1
ATOM 647 C C . ALA A 1 84 ? -3.035 19.891 2.035 1 95.44 84 ALA A C 1
ATOM 649 O O . ALA A 1 84 ? -3.273 21.062 2.289 1 95.44 84 ALA A O 1
ATOM 650 N N . LEU A 1 85 ? -2.635 19.062 2.959 1 96.12 85 LEU A N 1
ATOM 651 C CA . LEU A 1 85 ? -2.395 19.469 4.336 1 96.12 85 LEU A CA 1
ATOM 652 C C . LEU A 1 85 ? -1.205 20.422 4.418 1 96.12 85 LEU A C 1
ATOM 654 O O . LEU A 1 85 ? -1.219 21.375 5.199 1 96.12 85 LEU A O 1
ATOM 658 N N . ASP A 1 86 ? -0.186 20.188 3.586 1 95.31 86 ASP A N 1
ATOM 659 C CA . ASP A 1 86 ? 0.966 21.094 3.523 1 95.31 86 ASP A CA 1
ATOM 660 C C . ASP A 1 86 ? 0.557 22.484 3.047 1 95.31 86 ASP A C 1
ATOM 662 O O . ASP A 1 86 ? 1.049 23.484 3.559 1 95.31 86 ASP A O 1
ATOM 666 N N . GLU A 1 87 ? -0.267 22.516 2.053 1 94.5 87 GLU A N 1
ATOM 667 C CA . GLU A 1 87 ? -0.771 23.797 1.569 1 94.5 87 GLU A CA 1
ATOM 668 C C . GLU A 1 87 ? -1.537 24.531 2.662 1 94.5 87 GLU A C 1
ATOM 670 O O . GLU A 1 87 ? -1.424 25.766 2.789 1 94.5 87 GLU A O 1
ATOM 675 N N . LEU A 1 88 ? -2.285 23.781 3.43 1 93.81 88 LEU A N 1
ATOM 676 C CA . LEU A 1 88 ? -3.016 24.375 4.547 1 93.81 88 LEU A CA 1
ATOM 677 C C . LEU A 1 88 ? -2.053 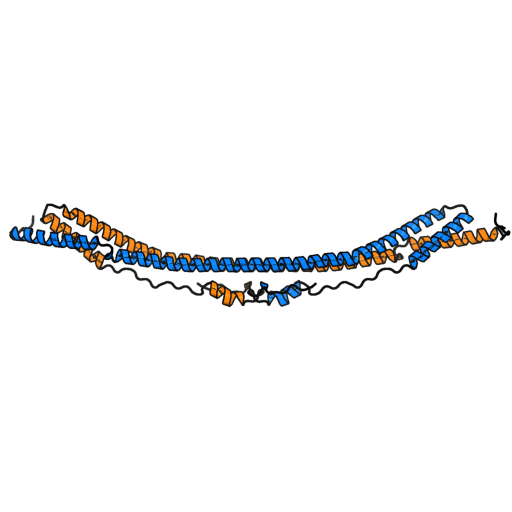24.953 5.578 1 93.81 88 LEU A C 1
ATOM 679 O O . LEU A 1 88 ? -2.322 26.016 6.156 1 93.81 88 LEU A O 1
ATOM 683 N N . ASP A 1 89 ? -0.995 24.25 5.809 1 94.06 89 ASP A N 1
ATOM 684 C CA . ASP A 1 89 ? 0.02 24.75 6.738 1 94.06 89 ASP A CA 1
ATOM 685 C C . ASP A 1 89 ? 0.573 26.094 6.281 1 94.06 89 ASP A C 1
ATOM 687 O O . ASP A 1 89 ? 0.756 27 7.094 1 94.06 89 ASP A O 1
ATO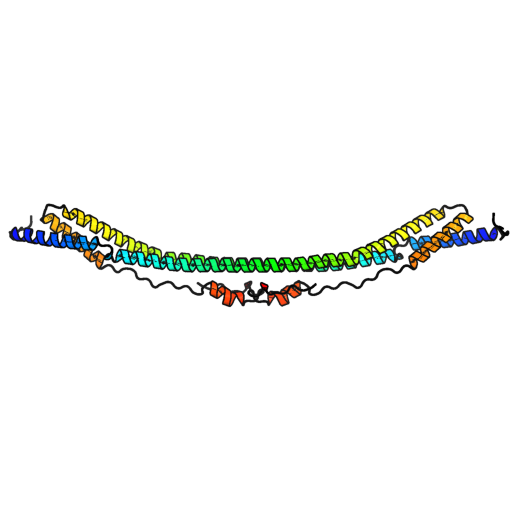M 691 N N . SER A 1 90 ? 0.799 26.219 5.008 1 94.38 90 SER A N 1
ATOM 692 C CA . SER A 1 90 ? 1.282 27.469 4.434 1 94.38 90 SER A CA 1
ATOM 693 C C . SER A 1 90 ? 0.249 28.578 4.582 1 94.38 90 SER A C 1
ATOM 695 O O . SER A 1 90 ? 0.6 29.719 4.867 1 94.38 90 SER A O 1
ATOM 697 N N . CYS A 1 91 ? -0.986 28.219 4.453 1 93.69 91 CYS A N 1
ATOM 698 C CA . CYS A 1 91 ? -2.068 29.188 4.578 1 93.69 91 CYS A CA 1
ATOM 699 C C . CYS A 1 91 ? -2.168 29.719 6.004 1 93.69 91 CYS A C 1
ATOM 701 O O . CYS A 1 91 ? -2.416 30.906 6.219 1 93.69 91 CYS A O 1
ATOM 703 N N . ILE A 1 92 ? -1.944 28.844 7 1 95.31 92 ILE A N 1
ATOM 704 C CA . ILE A 1 92 ? -1.973 29.234 8.406 1 95.31 92 ILE A CA 1
ATOM 705 C C . ILE A 1 92 ? -0.883 30.266 8.68 1 95.31 92 ILE A C 1
ATOM 707 O O . ILE A 1 92 ? -1.15 31.328 9.266 1 95.31 92 ILE A O 1
ATOM 711 N N . SER A 1 93 ? 0.27 29.969 8.195 1 94.94 93 SER A N 1
ATOM 712 C CA . SER A 1 93 ? 1.396 30.875 8.398 1 94.94 93 SER A CA 1
ATOM 713 C C . SER A 1 93 ? 1.177 32.219 7.688 1 94.94 93 SER A C 1
ATOM 715 O O . SER A 1 93 ? 1.502 33.25 8.227 1 94.94 93 SER A O 1
ATOM 717 N N . LEU A 1 94 ? 0.645 32.188 6.512 1 94.75 94 LEU A N 1
ATOM 718 C CA . LEU A 1 94 ? 0.399 33.406 5.73 1 94.75 94 LEU A CA 1
ATOM 719 C C . LEU A 1 94 ? -0.633 34.281 6.414 1 94.75 94 LEU A C 1
ATOM 721 O O . LEU A 1 94 ? -0.562 35.5 6.316 1 94.75 94 LEU A O 1
ATOM 725 N N . LYS A 1 95 ? -1.527 33.656 7.121 1 94.88 95 LYS A N 1
ATOM 726 C CA . LYS A 1 95 ? -2.584 34.406 7.785 1 94.88 95 LYS A CA 1
ATOM 727 C C . LYS A 1 95 ? -2.086 35.031 9.094 1 94.88 95 LYS A C 1
ATOM 729 O O . LYS A 1 95 ? -2.297 36.219 9.352 1 94.88 95 LYS A O 1
ATOM 734 N N . TYR A 1 96 ? -1.346 34.281 9.914 1 95.81 96 TYR A N 1
ATOM 735 C CA . TYR A 1 96 ? -1.068 34.688 11.281 1 95.81 96 TYR A CA 1
ATOM 736 C C . TYR A 1 96 ? 0.281 35.406 11.383 1 95.81 96 TYR A C 1
ATOM 738 O O . TYR A 1 96 ? 0.454 36.312 12.188 1 95.81 96 TYR A O 1
ATOM 746 N N . ASP A 1 97 ? 1.185 35.031 10.547 1 96.75 97 ASP A N 1
ATOM 747 C CA . ASP A 1 97 ? 2.547 35.531 10.703 1 96.75 97 ASP A CA 1
ATOM 748 C C . ASP A 1 97 ? 2.594 37.062 10.555 1 96.75 97 ASP A C 1
ATOM 750 O O . ASP A 1 97 ? 3.182 37.75 11.383 1 96.75 97 ASP A O 1
ATOM 754 N N . PRO A 1 98 ? 2.004 37.656 9.445 1 96.81 98 PRO A N 1
ATOM 755 C CA . PRO A 1 98 ? 2.037 39.094 9.312 1 96.81 98 PRO A CA 1
ATOM 756 C C . PRO A 1 98 ? 1.352 39.812 10.469 1 96.81 98 PRO A C 1
ATOM 758 O O . PRO A 1 98 ? 1.805 40.875 10.898 1 96.81 98 PRO A O 1
ATOM 761 N N . LEU A 1 99 ? 0.289 39.25 11.055 1 96.38 99 LEU A N 1
ATOM 762 C CA . LEU A 1 99 ? -0.414 39.844 12.188 1 96.38 99 LEU A CA 1
ATOM 763 C C . LEU A 1 99 ? 0.459 39.844 13.438 1 96.38 99 LEU A C 1
ATOM 765 O O . LEU A 1 99 ? 0.512 40.812 14.18 1 96.38 99 LEU A O 1
ATOM 769 N N . ILE A 1 100 ? 1.106 38.719 13.672 1 96.81 100 ILE A N 1
ATOM 770 C CA . ILE A 1 100 ? 1.989 38.594 14.828 1 96.81 100 ILE A CA 1
ATOM 771 C C . ILE A 1 100 ? 3.152 39.562 14.711 1 96.81 100 ILE A C 1
ATOM 773 O O . ILE A 1 100 ? 3.529 40.219 15.688 1 96.81 100 ILE A O 1
ATOM 777 N N . GLN A 1 101 ? 3.689 39.75 13.523 1 96.12 101 GLN A N 1
ATOM 778 C CA . GLN A 1 101 ? 4.793 40.656 13.289 1 96.12 101 GLN A CA 1
ATOM 779 C C . GLN A 1 101 ? 4.367 42.094 13.555 1 96.12 101 GLN A C 1
ATOM 781 O O . GLN A 1 101 ? 5.129 42.875 14.133 1 96.12 101 GLN A O 1
ATOM 786 N N . ASP A 1 102 ? 3.164 42.438 13.141 1 95 102 ASP A N 1
ATOM 787 C CA . ASP A 1 102 ? 2.645 43.781 13.367 1 95 102 ASP A CA 1
ATOM 788 C C . ASP A 1 102 ? 2.531 44.094 14.859 1 95 102 ASP A C 1
ATOM 790 O O . ASP A 1 102 ? 2.883 45.188 15.305 1 95 102 ASP A O 1
ATOM 794 N N . VAL A 1 103 ? 2.012 43.156 15.586 1 95.44 103 VAL A N 1
ATOM 795 C CA . VAL A 1 103 ? 1.83 43.375 17.016 1 95.44 103 VAL A CA 1
ATOM 796 C C . VAL A 1 103 ? 3.189 43.406 17.719 1 95.44 103 VAL A C 1
ATOM 798 O O . VAL A 1 103 ? 3.383 44.125 18.688 1 95.44 103 VAL A O 1
ATOM 801 N N . GLU A 1 104 ? 4.109 42.594 17.203 1 95.12 104 GLU A N 1
ATOM 802 C CA . GLU A 1 104 ? 5.461 42.594 17.766 1 95.12 104 GLU A CA 1
ATOM 803 C C . GLU A 1 104 ? 6.098 44 17.641 1 95.12 104 GLU A C 1
ATOM 805 O O . GLU A 1 104 ? 6.828 44.438 18.531 1 95.12 104 GLU A O 1
ATOM 810 N N . LYS A 1 105 ? 5.867 44.688 16.578 1 94.44 105 LYS A N 1
ATOM 811 C CA . LYS A 1 105 ? 6.359 46.062 16.391 1 94.44 105 LYS A CA 1
ATOM 812 C C . LYS A 1 105 ? 5.773 47 17.438 1 94.44 105 LYS A C 1
ATOM 814 O O . LYS A 1 105 ? 6.461 47.906 17.922 1 94.44 105 LYS A O 1
ATOM 819 N N . LEU A 1 106 ? 4.52 46.812 17.719 1 93.12 106 LEU A N 1
ATOM 820 C CA . LEU A 1 106 ? 3.871 47.625 18.75 1 93.12 106 LEU A CA 1
ATOM 821 C C . LEU A 1 106 ? 4.488 47.375 20.125 1 93.12 106 LEU A C 1
ATOM 823 O O . LEU A 1 106 ? 4.676 48.312 20.906 1 93.12 106 LEU A O 1
ATOM 827 N N . LYS A 1 107 ? 4.75 46.125 20.344 1 92 107 LYS A N 1
ATOM 828 C CA . LYS A 1 107 ? 5.406 45.781 21.594 1 92 107 LYS A CA 1
ATOM 829 C C . LYS A 1 107 ? 6.762 46.469 21.719 1 92 107 LYS A C 1
ATOM 831 O O . LYS A 1 107 ? 7.137 46.938 22.797 1 92 107 LYS A O 1
ATOM 836 N N . LEU A 1 108 ? 7.457 46.469 20.625 1 93.44 108 LEU A N 1
ATOM 837 C CA . LEU A 1 108 ? 8.766 47.125 20.625 1 93.44 108 LEU A CA 1
ATOM 838 C C . LEU A 1 108 ? 8.633 48.625 20.875 1 93.44 108 LEU A C 1
ATOM 840 O O . LEU A 1 108 ? 9.445 49.219 21.594 1 93.44 108 LEU A O 1
ATOM 844 N N . GLU A 1 109 ? 7.609 49.219 20.297 1 92.88 109 GLU A N 1
ATOM 845 C CA . GLU A 1 109 ? 7.352 50.625 20.531 1 92.88 109 GLU A CA 1
ATOM 846 C C . GLU A 1 109 ? 7.035 50.875 22 1 92.88 109 GLU A C 1
ATOM 848 O O . GLU A 1 109 ? 7.473 51.906 22.562 1 92.88 109 GLU A O 1
ATOM 853 N N . GLU A 1 110 ? 6.27 50.062 22.531 1 91.38 110 GLU A N 1
ATOM 854 C CA . GLU A 1 110 ? 5.953 50.219 23.953 1 91.38 110 GLU A CA 1
ATOM 855 C C . GLU A 1 110 ? 7.215 50.125 24.812 1 91.38 110 GLU A C 1
ATOM 857 O O . GLU A 1 110 ? 7.375 50.906 25.75 1 91.38 110 GLU A O 1
ATOM 862 N N . THR A 1 111 ? 8.07 49.188 24.516 1 92.06 111 THR A N 1
ATOM 863 C CA . THR A 1 111 ? 9.328 49 25.234 1 92.06 111 THR A CA 1
ATOM 864 C C . THR A 1 111 ? 10.211 50.25 25.094 1 92.06 111 THR A C 1
ATOM 866 O O . THR A 1 111 ? 10.828 50.688 26.062 1 92.06 111 THR A O 1
ATOM 869 N N . GLU A 1 112 ? 10.258 50.719 23.875 1 94.44 112 GLU A N 1
ATOM 870 C CA . GLU A 1 112 ? 11.047 51.938 23.625 1 94.44 112 GLU A CA 1
ATOM 871 C C . GLU A 1 112 ? 10.516 53.125 24.422 1 94.44 112 GLU A C 1
ATOM 873 O O . GLU A 1 112 ? 11.289 53.906 24.984 1 94.44 112 GLU A O 1
ATOM 878 N N . LEU A 1 113 ? 9.211 53.312 24.438 1 93.12 113 LEU A N 1
ATOM 879 C CA . LEU A 1 113 ? 8.578 54.375 25.188 1 93.12 113 LEU A CA 1
ATOM 880 C C . LEU A 1 113 ? 8.906 54.281 26.672 1 93.12 113 LEU A C 1
ATOM 882 O O . LEU A 1 113 ? 9.172 55.281 27.328 1 93.12 113 LEU A O 1
ATOM 886 N N . LYS A 1 114 ? 8.898 53.094 27.156 1 91.75 114 LYS A N 1
ATOM 887 C CA . LYS A 1 114 ? 9.242 52.844 28.547 1 91.75 114 LYS A CA 1
ATOM 888 C C . LYS A 1 114 ? 10.68 53.25 28.844 1 91.75 114 LYS A C 1
ATOM 890 O O . LYS A 1 114 ? 10.953 53.875 29.875 1 91.75 114 LYS A O 1
ATOM 895 N N . GLU A 1 115 ? 11.516 52.906 27.984 1 94.06 115 GLU A N 1
ATOM 896 C CA . GLU A 1 115 ? 12.922 53.25 28.156 1 94.06 115 GLU A CA 1
ATOM 897 C C . GLU A 1 115 ? 13.133 54.781 28.109 1 94.06 115 GLU A C 1
ATOM 899 O O . GLU A 1 115 ? 13.891 55.312 28.906 1 94.06 115 GLU A O 1
ATOM 904 N N . LEU A 1 116 ? 12.492 55.438 27.188 1 94.69 116 LEU A N 1
ATOM 905 C CA . LEU A 1 116 ? 12.617 56.875 27.047 1 94.69 116 LEU A CA 1
ATOM 906 C C . LEU A 1 116 ? 12.031 57.594 28.266 1 94.69 116 LEU A C 1
ATOM 908 O O . LEU A 1 116 ? 12.594 58.562 28.75 1 94.69 116 LEU A O 1
ATOM 912 N N . LEU A 1 117 ? 10.977 57.125 28.75 1 93.25 117 LEU A N 1
ATOM 913 C CA . LEU A 1 117 ? 10.359 57.688 29.938 1 93.25 117 LEU A CA 1
ATOM 914 C C . LEU A 1 117 ? 11.266 57.531 31.156 1 93.25 117 LEU A C 1
ATOM 916 O O . LEU A 1 117 ? 11.367 58.438 31.984 1 93.25 117 LEU A O 1
ATOM 920 N N . SER A 1 118 ? 11.867 56.375 31.281 1 92.06 118 SER A N 1
ATOM 921 C CA . SER A 1 118 ? 12.805 56.125 32.375 1 92.06 118 SER A CA 1
ATOM 922 C C . SER A 1 118 ? 13.992 57.094 32.312 1 92.06 118 SER A C 1
ATOM 924 O O . SER A 1 118 ? 14.469 57.562 33.344 1 92.06 118 SER A O 1
ATOM 926 N N . ALA A 1 119 ? 14.398 57.312 31.109 1 92.38 119 ALA A N 1
ATOM 927 C CA . ALA A 1 119 ? 15.516 58.219 30.922 1 92.38 119 ALA A CA 1
ATOM 928 C C . ALA A 1 119 ? 15.109 59.656 31.25 1 92.38 119 ALA A C 1
ATOM 930 O O . ALA A 1 119 ? 15.922 60.438 31.734 1 92.38 119 ALA A O 1
ATOM 931 N N . LEU A 1 120 ? 13.859 60 30.969 1 92.75 120 LEU A N 1
ATOM 932 C CA . LEU A 1 120 ? 13.336 61.344 31.203 1 92.75 120 LEU A CA 1
ATOM 933 C C . LEU A 1 120 ? 13.336 61.656 32.688 1 92.75 120 LEU A C 1
ATOM 935 O O . LEU A 1 120 ? 13.445 62.812 33.094 1 92.75 120 LEU A O 1
ATOM 939 N N . GLU A 1 121 ? 13.25 60.562 33.531 1 85.31 121 GLU A N 1
ATOM 940 C CA . GLU A 1 121 ? 13.25 60.781 34.969 1 85.31 121 GLU A CA 1
ATOM 941 C C . GLU A 1 121 ? 14.562 61.375 35.469 1 85.31 121 GLU A C 1
ATOM 943 O O . GLU A 1 121 ? 14.609 62.031 36.5 1 85.31 121 GLU A O 1
ATOM 948 N N . LYS A 1 122 ? 15.57 61.312 34.656 1 87.81 122 LYS A N 1
ATOM 949 C CA . LYS A 1 122 ? 16.891 61.812 35.062 1 87.81 122 LYS A CA 1
ATOM 950 C C . LYS A 1 122 ? 17.125 63.219 34.531 1 87.81 122 LYS A C 1
ATOM 952 O O . LYS A 1 122 ? 18.141 63.844 34.844 1 87.81 122 LYS A O 1
ATOM 957 N N . GLU A 1 123 ? 16.188 63.719 33.75 1 88.94 123 GLU A N 1
ATOM 958 C CA . GLU A 1 123 ? 16.297 65.062 33.188 1 88.94 123 GLU A CA 1
ATOM 959 C C . GLU A 1 123 ? 16.172 66.125 34.281 1 88.94 123 GLU A C 1
ATOM 961 O O . GLU A 1 123 ? 15.18 66.188 35 1 88.94 123 GLU A O 1
ATOM 966 N N . GLU A 1 124 ? 17.078 67.062 34.344 1 86.94 124 GLU A N 1
ATOM 967 C CA . GLU A 1 124 ? 17.141 68.062 35.438 1 86.94 124 GLU A CA 1
ATOM 968 C C . GLU A 1 124 ? 16.516 69.375 35.031 1 86.94 124 GLU A C 1
ATOM 970 O O . GLU A 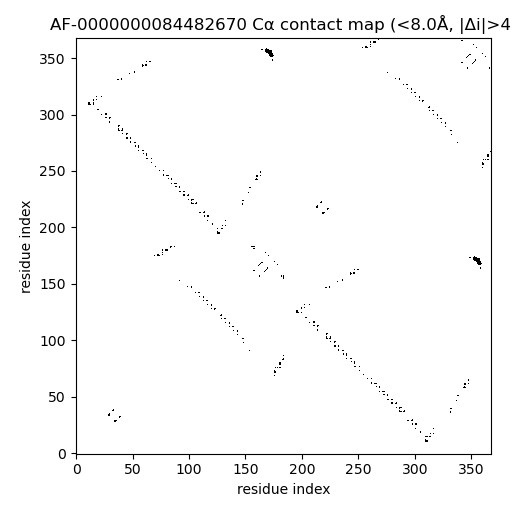1 124 ? 16.047 70.125 35.875 1 86.94 124 GLU A O 1
ATOM 975 N N . SER A 1 125 ? 16.438 69.625 33.719 1 90.19 125 SER A N 1
ATOM 976 C CA . SER A 1 125 ? 15.852 70.875 33.219 1 90.19 125 SER A CA 1
ATOM 977 C C . SER A 1 125 ? 14.336 70.812 33.156 1 90.19 125 SER A C 1
ATOM 979 O O . SER A 1 125 ? 13.789 70 32.375 1 90.19 125 SER A O 1
ATOM 981 N N . PRO A 1 126 ? 13.695 71.625 33.875 1 89.69 126 PRO A N 1
ATOM 982 C CA . PRO A 1 126 ? 12.227 71.562 33.844 1 89.69 126 PRO A CA 1
ATOM 983 C C . PRO A 1 126 ? 11.641 71.875 32.469 1 89.69 126 PRO A C 1
ATOM 985 O O . PRO A 1 126 ? 10.672 71.188 32.062 1 89.69 126 PRO A O 1
ATOM 988 N N . LEU A 1 127 ? 12.18 72.75 31.797 1 89.31 127 LEU A N 1
ATOM 989 C CA . LEU A 1 127 ? 11.68 73.125 30.469 1 89.31 127 LEU A CA 1
ATOM 990 C C . LEU A 1 127 ? 11.898 71.938 29.5 1 89.31 127 LEU A C 1
ATOM 992 O O . LEU A 1 127 ? 11.008 71.625 28.703 1 89.31 127 LEU A O 1
ATOM 996 N N . LEU A 1 128 ? 13.078 71.375 29.609 1 91.12 128 LEU A N 1
ATOM 997 C CA . LEU A 1 128 ? 13.383 70.25 28.734 1 91.12 128 LEU A CA 1
ATOM 998 C C . LEU A 1 128 ? 12.547 69 29.109 1 91.12 128 LEU A C 1
ATOM 1000 O O . LEU A 1 128 ? 12.109 68.25 28.219 1 91.12 128 LEU A O 1
ATOM 1004 N N . PHE A 1 129 ? 12.398 68.875 30.359 1 94.31 129 PHE A N 1
ATOM 1005 C CA . PHE A 1 129 ? 11.562 67.75 30.844 1 94.31 129 PHE A CA 1
ATOM 1006 C C . PHE A 1 129 ? 10.148 67.875 30.297 1 94.31 129 PHE A C 1
ATOM 1008 O O . PHE A 1 129 ? 9.602 66.875 29.781 1 94.31 129 PHE A O 1
ATOM 1015 N N . LEU A 1 130 ? 9.57 69 30.359 1 92.38 130 LEU A N 1
ATOM 1016 C CA . LEU A 1 130 ? 8.195 69.25 29.922 1 92.38 130 LEU A CA 1
ATOM 1017 C C . LEU A 1 130 ? 8.055 69 28.422 1 92.38 130 LEU A C 1
ATOM 1019 O O . LEU A 1 130 ? 7.082 68.438 27.969 1 92.38 130 LEU A O 1
ATOM 1023 N N . ARG A 1 131 ? 9.047 69.438 27.703 1 92.44 131 ARG A N 1
ATOM 1024 C CA . ARG A 1 131 ? 9.023 69.25 26.25 1 92.44 131 ARG A CA 1
ATOM 1025 C C . ARG A 1 131 ? 9.117 67.812 25.844 1 92.44 131 ARG A C 1
ATOM 1027 O O . ARG A 1 131 ? 8.359 67.312 25 1 92.44 131 ARG A O 1
ATOM 1034 N N . LYS A 1 132 ? 9.984 67.125 26.484 1 92.88 132 LYS A N 1
ATOM 1035 C CA . LYS A 1 132 ? 10.18 65.75 26.172 1 92.88 132 LYS A CA 1
ATOM 1036 C C . LYS A 1 132 ? 8.969 64.875 26.594 1 92.88 132 LYS A C 1
ATOM 1038 O O . LYS A 1 132 ? 8.57 63.969 25.891 1 92.88 132 LYS A O 1
ATOM 1043 N N . LEU A 1 133 ? 8.469 65.25 27.75 1 93.38 133 LEU A N 1
ATOM 1044 C CA . LEU A 1 133 ? 7.297 64.5 28.234 1 93.38 133 LEU A CA 1
ATOM 1045 C C . LEU A 1 133 ? 6.121 64.688 27.281 1 93.38 133 LEU A C 1
ATOM 1047 O O . LEU A 1 133 ? 5.363 63.719 27.062 1 93.38 133 LEU A O 1
ATOM 1051 N N . ASP A 1 134 ? 5.93 65.875 26.812 1 91.94 134 ASP A N 1
ATOM 1052 C CA . ASP A 1 134 ? 4.852 66.125 25.859 1 91.94 134 ASP A CA 1
ATOM 1053 C C . ASP A 1 134 ? 4.969 65.188 24.641 1 91.94 134 ASP A C 1
ATOM 1055 O O . ASP A 1 134 ? 3.979 64.625 24.188 1 91.94 134 ASP A O 1
ATOM 1059 N N . GLY A 1 135 ? 6.133 65.062 24.109 1 92.12 135 GLY A N 1
ATOM 1060 C CA . GLY A 1 135 ? 6.371 64.188 22.969 1 92.12 135 GLY A CA 1
ATOM 1061 C C . GLY A 1 135 ? 6.078 62.719 23.281 1 92.12 135 GLY A C 1
ATOM 1062 O O . GLY A 1 135 ? 5.492 62.031 22.453 1 92.12 135 GLY A O 1
ATOM 1063 N N . LEU A 1 136 ? 6.5 62.312 24.391 1 94 136 LEU A N 1
ATOM 1064 C CA . LEU A 1 136 ? 6.301 60.906 24.797 1 94 136 LEU A CA 1
ATOM 1065 C C . LEU A 1 136 ? 4.824 60.625 25.047 1 94 136 LEU A C 1
ATOM 1067 O O . LEU A 1 136 ? 4.34 59.531 24.734 1 94 136 LEU A O 1
ATOM 1071 N N . GLN A 1 137 ? 4.133 61.562 25.578 1 92.19 137 GLN A N 1
ATOM 1072 C CA . GLN A 1 137 ? 2.703 61.406 25.812 1 92.19 137 GLN A CA 1
ATOM 1073 C C . GLN A 1 137 ? 1.941 61.312 24.5 1 92.19 137 GLN A C 1
ATOM 1075 O O . GLN A 1 137 ? 0.99 60.531 24.391 1 92.19 137 GLN A O 1
ATOM 1080 N N . GLN A 1 138 ? 2.402 62.031 23.547 1 92.62 138 GLN A N 1
ATOM 1081 C CA . GLN A 1 138 ? 1.782 61.969 22.219 1 92.62 138 GLN A CA 1
ATOM 1082 C C . GLN A 1 138 ? 1.999 60.594 21.594 1 92.62 138 GLN A C 1
ATOM 1084 O O . GLN A 1 138 ? 1.075 60.031 21.016 1 92.62 138 GLN A O 1
ATOM 1089 N N . ARG A 1 139 ? 3.182 60.156 21.781 1 92.75 139 ARG A N 1
ATOM 1090 C CA . ARG A 1 139 ? 3.498 58.844 21.266 1 92.75 139 ARG A CA 1
ATOM 1091 C C . ARG A 1 139 ? 2.689 57.75 21.969 1 92.75 139 ARG A C 1
ATOM 1093 O O . ARG A 1 139 ? 2.225 56.812 21.344 1 92.75 139 ARG A O 1
ATOM 1100 N N . PHE A 1 140 ? 2.551 57.875 23.281 1 89.88 140 PHE A N 1
ATOM 1101 C CA . PHE A 1 140 ? 1.79 56.906 24.062 1 89.88 140 PHE A CA 1
ATOM 1102 C C . PHE A 1 140 ? 0.323 56.906 23.656 1 89.88 140 PHE A C 1
ATOM 1104 O O . PHE A 1 140 ? -0.281 55.844 23.5 1 89.88 140 PHE A O 1
ATOM 1111 N N . HIS A 1 141 ? -0.222 58.094 23.484 1 89.19 141 HIS A N 1
ATOM 1112 C CA . HIS A 1 141 ? -1.618 58.219 23.078 1 89.19 141 HIS A CA 1
ATOM 1113 C C . HIS A 1 141 ? -1.848 57.562 21.703 1 89.19 141 HIS A C 1
ATOM 1115 O O . HIS A 1 141 ? -2.877 56.938 21.484 1 89.19 141 HIS A O 1
ATOM 1121 N N . ALA A 1 142 ? -0.919 57.719 20.766 1 90.44 142 ALA A N 1
ATOM 1122 C CA . ALA A 1 142 ? -1.009 57.094 19.453 1 90.44 142 ALA A CA 1
ATOM 1123 C C . ALA A 1 142 ? -0.955 55.562 19.547 1 90.44 142 ALA A C 1
ATOM 1125 O O . ALA A 1 142 ? -1.651 54.875 18.812 1 90.44 142 ALA A O 1
ATOM 1126 N N . LEU A 1 143 ? -0.081 55.188 20.5 1 89 143 LEU A N 1
ATOM 1127 C CA . LEU A 1 143 ? 0.101 53.75 20.703 1 89 143 LEU A CA 1
ATOM 1128 C C . LEU A 1 143 ? -1.176 53.094 21.234 1 89 143 LEU A C 1
ATOM 1130 O O . LEU A 1 143 ? -1.579 52.031 20.766 1 89 143 LEU A O 1
ATOM 1134 N N . ILE A 1 144 ? -1.858 53.75 22.141 1 84.06 144 ILE A N 1
ATOM 1135 C CA . ILE A 1 144 ? -3.031 53.188 22.797 1 84.06 144 ILE A CA 1
ATOM 1136 C C . ILE A 1 144 ? -4.223 53.219 21.844 1 84.06 144 ILE A C 1
ATOM 1138 O O . ILE A 1 144 ? -5.148 52.438 21.953 1 84.06 144 ILE A O 1
ATOM 1142 N N . GLN A 1 145 ? -4.203 54.125 20.922 1 86.62 145 GLN A N 1
ATOM 1143 C CA . GLN A 1 145 ? -5.32 54.281 19.984 1 86.62 145 GLN A CA 1
ATOM 1144 C C . GLN A 1 145 ? -5.219 53.312 18.828 1 86.62 145 GLN A C 1
ATOM 1146 O O . GLN A 1 145 ? -6.199 53.094 18.109 1 86.62 145 GLN A O 1
ATOM 1151 N N . GLN A 1 146 ? -4.094 52.625 18.719 1 87.81 146 GLN A N 1
ATOM 1152 C CA . GLN A 1 146 ? -3.912 51.688 17.625 1 87.81 146 GLN A CA 1
ATOM 1153 C C . GLN A 1 146 ? -4.832 50.469 17.766 1 87.81 146 GLN A C 1
ATOM 1155 O O . GLN A 1 146 ? -4.988 49.938 18.859 1 87.81 146 GLN A O 1
ATOM 1160 N N . GLN A 1 147 ? -5.453 50.156 16.703 1 87.62 147 GLN A N 1
ATOM 1161 C CA . GLN A 1 147 ? -6.324 49 16.672 1 87.62 147 GLN A CA 1
ATOM 1162 C C . GLN A 1 147 ? -5.512 47.719 16.531 1 87.62 147 GLN A C 1
ATOM 1164 O O . GLN A 1 147 ? -4.594 47.625 15.719 1 87.62 147 GLN A O 1
ATOM 1169 N N . LEU A 1 148 ? -5.746 46.781 17.375 1 91.81 148 LEU A N 1
ATOM 1170 C CA . LEU A 1 148 ? -5.035 45.5 17.375 1 91.81 148 LEU A CA 1
ATOM 1171 C C . LEU A 1 148 ? -5.777 44.469 16.531 1 91.81 148 LEU A C 1
ATOM 1173 O O . LEU A 1 148 ? -7.008 44.5 16.453 1 91.81 148 LEU A O 1
ATOM 1177 N N . PRO A 1 149 ? -5.023 43.625 15.883 1 91.69 149 PRO A N 1
ATOM 1178 C CA . PRO A 1 149 ? -5.648 42.594 15.031 1 91.69 149 PRO A CA 1
ATOM 1179 C C . PRO A 1 149 ? -6.434 41.562 15.828 1 91.69 149 PRO A C 1
ATOM 1181 O O . PRO A 1 149 ? -6.02 41.188 16.922 1 91.69 149 PRO A O 1
ATOM 1184 N N . ASN A 1 150 ? -7.621 41.188 15.289 1 88.69 150 ASN A N 1
ATOM 1185 C CA . ASN A 1 150 ? -8.477 40.125 15.836 1 88.69 150 ASN A CA 1
ATOM 1186 C C . ASN A 1 150 ? -9.055 39.25 14.734 1 88.69 150 ASN A C 1
ATOM 1188 O O . ASN A 1 150 ? -10.258 39.281 14.469 1 88.69 150 ASN A O 1
ATOM 1192 N N . PRO A 1 151 ? -8.148 38.438 14.211 1 88.88 151 PRO A N 1
ATOM 1193 C CA . PRO A 1 151 ? -8.602 37.625 13.078 1 88.88 151 PRO A CA 1
ATOM 1194 C C . PRO A 1 151 ? -9.594 36.531 13.484 1 88.88 151 PRO A C 1
ATOM 1196 O O . PRO A 1 151 ? -9.578 36.062 14.625 1 88.88 151 PRO A O 1
ATOM 1199 N N . GLU A 1 152 ? -10.445 36.156 12.539 1 87 152 GLU A N 1
ATOM 1200 C CA . GLU A 1 152 ? -11.344 35.031 12.75 1 87 152 GLU A CA 1
ATOM 1201 C C . GLU A 1 152 ? -10.562 33.719 12.773 1 87 152 GLU A C 1
ATOM 1203 O O . GLU A 1 152 ? -9.648 33.531 11.969 1 87 152 GLU A O 1
ATOM 1208 N N . PRO A 1 153 ? -10.961 32.938 13.695 1 80.25 153 PRO A N 1
ATOM 1209 C CA . PRO A 1 153 ? -10.266 31.656 13.766 1 80.25 153 PRO A CA 1
ATOM 1210 C C . PRO A 1 153 ? -10.422 30.828 12.484 1 80.25 153 PRO A C 1
ATOM 1212 O O . PRO A 1 153 ? -11.484 30.844 11.867 1 80.25 153 PRO A O 1
ATOM 1215 N N . LEU A 1 154 ? -9.344 30.297 12.07 1 83.81 154 LEU A N 1
ATOM 1216 C CA . LEU A 1 154 ? -9.336 29.438 10.891 1 83.81 154 LEU A CA 1
ATOM 1217 C C . LEU A 1 154 ? -9.836 28.031 11.234 1 83.81 154 LEU A C 1
ATOM 1219 O O . LEU A 1 154 ? -9.438 27.469 12.258 1 83.81 154 LEU A O 1
ATOM 1223 N N . GLU A 1 155 ? -10.938 27.625 10.5 1 80.81 155 GLU A N 1
ATOM 1224 C CA . GLU A 1 155 ? -11.453 26.266 10.648 1 80.81 155 GLU A CA 1
ATOM 1225 C C . GLU A 1 155 ? -11.312 25.484 9.344 1 80.81 155 GLU A C 1
ATOM 1227 O O . GLU A 1 155 ? -11.531 26.031 8.258 1 80.81 155 GLU A O 1
ATOM 1232 N N . PHE A 1 156 ? -10.688 24.469 9.484 1 83.44 156 PHE A N 1
ATOM 1233 C CA . PHE A 1 156 ? -10.555 23.641 8.289 1 83.44 156 PHE A CA 1
ATOM 1234 C C . PHE A 1 156 ? -11.352 22.359 8.438 1 83.44 156 PHE A C 1
ATOM 1236 O O . PHE A 1 156 ? -11.367 21.75 9.508 1 83.44 156 PHE A O 1
ATOM 1243 N N . HIS A 1 157 ? -12.156 22.047 7.383 1 86.94 157 HIS A N 1
ATOM 1244 C CA . HIS A 1 157 ? -13.008 20.875 7.207 1 86.94 157 HIS A CA 1
ATOM 1245 C C . HIS A 1 157 ? -12.828 20.266 5.82 1 86.94 157 HIS A C 1
ATOM 1247 O O . HIS A 1 157 ? -12.602 20.984 4.844 1 86.94 157 HIS A O 1
ATOM 1253 N N . PRO A 1 158 ? -12.812 18.891 5.746 1 87.19 158 PRO A N 1
ATOM 1254 C CA . PRO A 1 158 ? -13.07 17.922 6.816 1 87.19 158 PRO A CA 1
ATOM 1255 C C . PRO A 1 158 ? -11.797 17.531 7.57 1 87.19 158 PRO A C 1
ATOM 1257 O O . PRO A 1 158 ? -10.688 17.75 7.074 1 87.19 158 PRO A O 1
ATOM 1260 N N . ARG A 1 159 ? -12.07 16.984 8.836 1 92.44 159 ARG A N 1
ATOM 1261 C CA . ARG A 1 159 ? -10.969 16.375 9.578 1 92.44 159 ARG A CA 1
ATOM 1262 C C . ARG A 1 159 ? -10.609 15.016 8.992 1 92.44 159 ARG A C 1
ATOM 1264 O O . ARG A 1 159 ? -11.484 14.242 8.609 1 92.44 159 ARG A O 1
ATOM 1271 N N . MET A 1 160 ? -9.336 14.812 8.984 1 94.62 160 MET A N 1
ATOM 1272 C CA . MET A 1 160 ? -8.844 13.656 8.25 1 94.62 160 MET A CA 1
ATOM 1273 C C . MET A 1 160 ? -9.344 12.359 8.867 1 94.62 160 MET A C 1
ATOM 1275 O O . MET A 1 160 ? -9.703 11.422 8.148 1 94.62 160 MET A O 1
ATOM 1279 N N . LYS A 1 161 ? -9.359 12.25 10.164 1 94.44 161 LYS A N 1
ATOM 1280 C CA . LYS A 1 161 ? -9.82 11.031 10.82 1 94.44 161 LYS A CA 1
ATOM 1281 C C . LYS A 1 161 ? -11.242 10.672 10.391 1 94.44 161 LYS A C 1
ATOM 1283 O O . LYS A 1 161 ? -11.516 9.531 10.031 1 94.44 161 LYS A O 1
ATOM 1288 N N . THR A 1 162 ? -12.047 11.688 10.414 1 94.44 162 THR A N 1
ATOM 1289 C CA . THR A 1 162 ? -13.445 11.5 10.039 1 94.44 162 THR A CA 1
ATOM 1290 C C . THR A 1 162 ? -13.578 11.18 8.555 1 94.44 162 THR A C 1
ATOM 1292 O O . THR A 1 162 ? -14.32 10.281 8.172 1 94.44 162 THR A O 1
ATOM 1295 N N . LEU A 1 163 ? -12.891 11.898 7.723 1 94.88 163 LEU A N 1
ATOM 1296 C CA . LEU A 1 163 ? -12.914 11.688 6.281 1 94.88 163 LEU A CA 1
ATOM 1297 C C . LEU A 1 163 ? -12.477 10.266 5.934 1 94.88 163 LEU A C 1
ATOM 1299 O O . LEU A 1 163 ? -13.156 9.586 5.16 1 94.88 163 LEU A O 1
ATOM 1303 N N . LEU A 1 164 ? -11.383 9.914 6.57 1 96.56 164 LEU A N 1
ATOM 1304 C CA . LEU A 1 164 ? -10.812 8.609 6.27 1 96.56 164 LEU A CA 1
ATOM 1305 C C . LEU A 1 164 ? -11.727 7.488 6.758 1 96.56 164 LEU A C 1
ATOM 1307 O O . LEU A 1 164 ? -11.977 6.527 6.031 1 96.56 164 LEU A O 1
ATOM 1311 N N . GLN A 1 165 ? -12.312 7.566 7.867 1 94.69 165 GLN A N 1
ATOM 1312 C CA . GLN A 1 165 ? -13.141 6.52 8.461 1 94.69 165 GLN A CA 1
ATOM 1313 C C . GLN A 1 165 ? -14.523 6.477 7.816 1 94.69 165 GLN A C 1
ATOM 1315 O O . GLN A 1 165 ? -15.055 5.395 7.547 1 94.69 165 GLN A O 1
ATOM 1320 N N . ASP A 1 166 ? -15.031 7.617 7.48 1 93.44 166 ASP A N 1
ATOM 1321 C CA . ASP A 1 166 ? -16.438 7.68 7.059 1 93.44 166 ASP A CA 1
ATOM 1322 C C . ASP A 1 166 ? -16.547 7.645 5.535 1 93.44 166 ASP A C 1
ATOM 1324 O O . ASP A 1 166 ? -17.562 7.211 4.996 1 93.44 166 ASP A O 1
ATOM 1328 N N . THR A 1 167 ? -15.602 8.047 4.859 1 92.94 167 THR A N 1
ATOM 1329 C CA . THR A 1 167 ? -15.711 8.133 3.408 1 92.94 167 THR A CA 1
ATOM 1330 C C . THR A 1 167 ? -14.734 7.172 2.734 1 92.94 167 THR A C 1
ATOM 1332 O O . THR A 1 167 ? -15.148 6.293 1.975 1 92.94 167 THR A O 1
ATOM 1335 N N . TRP A 1 168 ? -13.508 7.285 3.068 1 94.69 168 TRP A N 1
ATOM 1336 C CA . TRP A 1 168 ? -12.5 6.461 2.408 1 94.69 168 TRP A CA 1
ATOM 1337 C C . TRP A 1 168 ? -12.695 4.984 2.746 1 94.69 168 TRP A C 1
ATOM 1339 O O . TRP A 1 168 ? -12.688 4.133 1.857 1 94.69 168 TRP A O 1
ATOM 1349 N N . SER A 1 169 ? -12.93 4.711 4.008 1 95.94 169 SER A N 1
ATOM 1350 C CA . SER A 1 169 ? -13.078 3.33 4.453 1 95.94 169 SER A CA 1
ATOM 1351 C C . SER A 1 169 ? -14.312 2.682 3.848 1 95.94 169 SER A C 1
ATOM 1353 O O . SER A 1 169 ? -14.391 1.455 3.746 1 95.94 169 SER A O 1
ATOM 1355 N N . LYS A 1 170 ? -15.266 3.457 3.391 1 96 170 LYS A N 1
ATOM 1356 C CA . LYS A 1 170 ? -16.516 2.936 2.842 1 96 170 LYS A CA 1
ATOM 1357 C C . LYS A 1 170 ? -16.453 2.84 1.32 1 96 170 LYS A C 1
ATOM 1359 O O . LYS A 1 170 ? -17.375 2.336 0.684 1 96 170 LYS A O 1
ATOM 1364 N N . THR A 1 171 ? -15.344 3.295 0.775 1 96.44 171 THR A N 1
ATOM 1365 C CA . THR A 1 171 ? -15.125 3.211 -0.664 1 96.44 171 THR A CA 1
ATOM 1366 C C . THR A 1 171 ? -14.609 1.83 -1.053 1 96.44 171 THR A C 1
ATOM 1368 O O . THR A 1 171 ? -13.828 1.226 -0.316 1 96.44 171 THR A O 1
ATOM 1371 N N . GLU A 1 172 ? -15.117 1.415 -2.182 1 97 172 GLU A N 1
ATOM 1372 C CA . GLU A 1 172 ? -14.633 0.134 -2.688 1 97 172 GLU A CA 1
ATOM 1373 C C . GLU A 1 172 ? -13.156 0.212 -3.066 1 97 172 GLU A C 1
ATOM 1375 O O . GLU A 1 172 ? -12.703 1.213 -3.625 1 97 172 GLU A O 1
ATOM 1380 N N . ILE A 1 173 ? -12.5 -0.845 -2.869 1 96.75 173 ILE A N 1
ATOM 1381 C CA . ILE A 1 173 ? -11.07 -0.917 -3.178 1 96.75 173 ILE A CA 1
ATOM 1382 C C . ILE A 1 173 ? -10.852 -0.575 -4.648 1 96.75 173 ILE A C 1
ATOM 1384 O O . ILE A 1 173 ? -9.914 0.161 -4.984 1 96.75 173 ILE A O 1
ATOM 1388 N N . GLY A 1 174 ? -11.688 -1.035 -5.488 1 95.44 174 GLY A N 1
ATOM 1389 C CA . GLY A 1 174 ? -11.555 -0.814 -6.918 1 95.44 174 GLY A CA 1
ATOM 1390 C C . GLY A 1 174 ? -11.766 0.631 -7.32 1 95.44 174 GLY A C 1
ATOM 1391 O O . GLY A 1 174 ? -11.445 1.022 -8.445 1 95.44 174 GLY A O 1
ATOM 1392 N N . GLN A 1 175 ? -12.234 1.473 -6.41 1 96.19 175 GLN A N 1
ATOM 1393 C CA . GLN A 1 175 ? -12.57 2.857 -6.719 1 96.19 175 GLN A CA 1
ATOM 1394 C C . GLN A 1 175 ? -11.57 3.822 -6.082 1 96.19 175 GLN A C 1
ATOM 1396 O O . GLN A 1 175 ? -11.828 5.027 -6.008 1 96.19 175 GLN A O 1
ATOM 1401 N N . VAL A 1 176 ? -10.477 3.289 -5.664 1 95.62 176 VAL A N 1
ATOM 1402 C CA . VAL A 1 176 ? -9.484 4.105 -4.969 1 95.62 176 VAL A CA 1
ATOM 1403 C C . VAL A 1 176 ? -9.023 5.242 -5.875 1 95.62 176 VAL A C 1
ATOM 1405 O O . VAL A 1 176 ? -8.883 6.383 -5.43 1 95.62 176 VAL A O 1
ATOM 1408 N N . ASN A 1 177 ? -8.906 5.023 -7.148 1 94.12 177 ASN A N 1
ATOM 1409 C CA . ASN A 1 177 ? -8.414 6.016 -8.102 1 94.12 177 ASN A CA 1
ATOM 1410 C C . ASN A 1 177 ? -9.414 7.152 -8.289 1 94.12 177 ASN A C 1
ATOM 1412 O O . ASN A 1 177 ? -9.039 8.258 -8.68 1 94.12 177 ASN A O 1
ATOM 1416 N N . ASN A 1 178 ? -10.594 6.863 -7.922 1 93.88 178 ASN A N 1
ATOM 1417 C CA . ASN A 1 178 ? -11.656 7.828 -8.188 1 93.88 178 ASN A CA 1
ATOM 1418 C C . ASN A 1 178 ? -11.961 8.68 -6.961 1 93.88 178 ASN A C 1
ATOM 1420 O O . ASN A 1 178 ? -12.805 9.578 -7.016 1 93.88 178 ASN A O 1
ATOM 1424 N N . ILE A 1 179 ? -11.273 8.383 -5.922 1 93.69 179 ILE A N 1
ATOM 1425 C CA . ILE A 1 179 ? -11.539 9.141 -4.703 1 93.69 179 ILE A CA 1
ATOM 1426 C C . ILE A 1 179 ? -11.094 10.586 -4.887 1 93.69 179 ILE A C 1
ATOM 1428 O O . ILE A 1 179 ? -9.977 10.852 -5.348 1 93.69 179 ILE A O 1
ATOM 1432 N N . HIS A 1 180 ? -11.961 11.469 -4.52 1 91.5 180 HIS A N 1
ATOM 1433 C CA . HIS A 1 180 ? -11.672 12.891 -4.617 1 91.5 180 HIS A CA 1
ATOM 1434 C C . HIS A 1 180 ? -10.961 13.398 -3.367 1 91.5 180 HIS A C 1
ATOM 1436 O O . HIS A 1 180 ? -11.336 13.039 -2.248 1 91.5 180 HIS A O 1
ATOM 1442 N N . ILE A 1 181 ? -9.906 14.164 -3.619 1 92.5 181 ILE A N 1
ATOM 1443 C CA . ILE A 1 181 ? -9.195 14.828 -2.533 1 92.5 181 ILE A CA 1
ATOM 1444 C C . ILE A 1 181 ? -9.93 16.109 -2.146 1 92.5 181 ILE A C 1
ATOM 1446 O O . ILE A 1 181 ? -10.164 16.969 -2.992 1 92.5 181 ILE A O 1
ATOM 1450 N N . PRO A 1 182 ? -10.312 16.188 -1 1 88.5 182 PRO A N 1
ATOM 1451 C CA . PRO A 1 182 ? -11.07 17.375 -0.592 1 88.5 182 PRO A CA 1
ATOM 1452 C C . PRO A 1 182 ? -10.227 18.656 -0.601 1 88.5 182 PRO A C 1
ATOM 1454 O O . PRO A 1 182 ? -9 18.578 -0.456 1 88.5 182 PRO A O 1
ATOM 1457 N N . GLU A 1 183 ? -10.984 19.75 -0.909 1 86.56 183 GLU A N 1
ATOM 1458 C CA . GLU A 1 183 ? -10.375 21.047 -0.715 1 86.56 183 GLU A CA 1
ATOM 1459 C C . GLU A 1 183 ? -10.43 21.484 0.75 1 86.56 183 GLU A C 1
ATOM 1461 O O . GLU A 1 183 ? -11.508 21.516 1.35 1 86.56 183 GLU A O 1
ATOM 1466 N N . LEU A 1 184 ? -9.234 21.672 1.19 1 85.12 184 LEU A N 1
ATOM 1467 C CA . LEU A 1 184 ? -9.172 21.984 2.613 1 85.12 184 LEU A CA 1
ATOM 1468 C C . LEU A 1 184 ? -9.148 23.484 2.834 1 85.12 184 LEU A C 1
ATOM 1470 O O . LEU A 1 184 ? -8.461 24.219 2.115 1 85.12 184 LEU A O 1
ATOM 1474 N N . ILE B 1 1 ? 13.633 85.438 19.031 1 35.66 1 ILE B N 1
ATOM 1475 C CA . ILE B 1 1 ? 13.891 85.625 20.453 1 35.66 1 ILE B CA 1
ATOM 1476 C C . ILE B 1 1 ? 12.586 86 21.172 1 35.66 1 ILE B C 1
ATOM 1478 O O . ILE B 1 1 ? 12.031 87.062 20.953 1 35.66 1 ILE B O 1
ATOM 1482 N N . GLY B 1 2 ? 11.516 85.25 20.938 1 36.72 2 GLY B N 1
ATOM 1483 C CA . GLY B 1 2 ? 10.078 85.375 21.172 1 36.72 2 GLY B CA 1
ATOM 1484 C C . GLY B 1 2 ? 9.727 85.812 22.578 1 36.72 2 GLY B C 1
ATOM 1485 O O . GLY B 1 2 ? 10.547 85.688 23.484 1 36.72 2 GLY B O 1
ATOM 1486 N N . LYS B 1 3 ? 8.891 86.875 22.734 1 45.81 3 LYS B N 1
ATOM 1487 C CA . LYS B 1 3 ? 8.336 87.625 23.844 1 45.81 3 LYS B CA 1
ATOM 1488 C C . LYS B 1 3 ? 7.98 86.688 25.016 1 45.81 3 LYS B C 1
ATOM 1490 O O . LYS B 1 3 ? 7.016 85.938 24.938 1 45.81 3 LYS B O 1
ATOM 1495 N N . HIS B 1 4 ? 8.969 86.125 25.781 1 41.28 4 HIS B N 1
ATOM 1496 C CA . HIS B 1 4 ? 8.844 85.438 27.062 1 41.28 4 HIS B CA 1
ATOM 1497 C C . HIS B 1 4 ? 7.992 86.25 28.031 1 41.28 4 HIS B C 1
ATOM 1499 O O . HIS B 1 4 ? 8.5 87.188 28.688 1 41.28 4 HIS B O 1
ATOM 1505 N N . HIS B 1 5 ? 6.887 86.75 27.75 1 43.84 5 HIS B N 1
ATOM 1506 C CA . HIS B 1 5 ? 6.012 87.312 28.766 1 43.84 5 HIS B CA 1
ATOM 1507 C C . HIS B 1 5 ? 6.078 86.562 30.062 1 43.84 5 HIS B C 1
ATOM 1509 O O . HIS B 1 5 ? 6.137 85.312 30.047 1 43.84 5 HIS B O 1
ATOM 1515 N N . GLY B 1 6 ? 6.574 87.125 31.203 1 40.31 6 GLY B N 1
ATOM 1516 C CA . GLY B 1 6 ? 6.824 86.688 32.562 1 40.31 6 GLY B CA 1
ATOM 1517 C C . GLY B 1 6 ? 5.734 85.812 33.125 1 40.31 6 GLY B C 1
ATOM 1518 O O . GLY B 1 6 ? 4.836 86.25 33.844 1 40.31 6 GLY B O 1
ATOM 1519 N N . HIS B 1 7 ? 5.113 85 32.531 1 46.62 7 HIS B N 1
ATOM 1520 C CA . HIS B 1 7 ? 4.273 84 33.156 1 46.62 7 HIS B CA 1
ATOM 1521 C C . HIS B 1 7 ? 4.984 83.312 34.344 1 46.62 7 HIS B C 1
ATOM 1523 O O . HIS B 1 7 ? 6.078 82.812 34.188 1 46.62 7 HIS B O 1
ATOM 1529 N N . PRO B 1 8 ? 4.812 83.688 35.688 1 53.38 8 PRO B N 1
ATOM 1530 C CA . PRO B 1 8 ? 5.547 83.5 36.938 1 53.38 8 PRO B CA 1
ATOM 1531 C C . PRO B 1 8 ? 6.105 82.062 37.094 1 53.38 8 PRO B C 1
ATOM 1533 O O . PRO B 1 8 ? 5.57 81.125 36.5 1 53.38 8 PRO B O 1
ATOM 1536 N N . ILE B 1 9 ? 7.457 81.875 37.375 1 59.84 9 ILE B N 1
ATOM 1537 C CA . ILE B 1 9 ? 8.305 80.812 37.781 1 59.84 9 ILE B CA 1
ATOM 1538 C C . ILE B 1 9 ? 7.461 79.75 38.5 1 59.84 9 ILE B C 1
ATOM 1540 O O . ILE B 1 9 ? 7.691 78.562 38.344 1 59.84 9 ILE B O 1
ATOM 1544 N N . ASP B 1 10 ? 6.41 80.188 39.25 1 60.12 10 ASP B N 1
ATOM 1545 C CA . ASP B 1 10 ? 5.531 79.312 40 1 60.12 10 ASP B CA 1
ATOM 1546 C C . ASP B 1 10 ? 4.777 78.375 39.062 1 60.12 10 ASP B C 1
ATOM 1548 O O . ASP B 1 10 ? 4.535 77.188 39.406 1 60.12 10 ASP B O 1
ATOM 1552 N N . ASP B 1 11 ? 4.641 78.938 37.844 1 80.38 11 ASP B N 1
ATOM 1553 C CA . ASP B 1 11 ? 3.82 78.188 36.906 1 80.38 11 ASP B CA 1
ATOM 1554 C C . ASP B 1 11 ? 4.598 77 36.312 1 80.38 11 ASP B C 1
ATOM 1556 O O . ASP B 1 11 ? 4.094 75.875 36.25 1 80.38 11 ASP B O 1
ATOM 1560 N N . LEU B 1 12 ? 5.996 77.375 36.156 1 81.56 12 LEU B N 1
ATOM 1561 C CA . LEU B 1 12 ? 6.816 76.312 35.562 1 81.56 12 LEU B CA 1
ATOM 1562 C C . LEU B 1 12 ? 7.051 75.188 36.562 1 81.56 12 LEU B C 1
ATOM 1564 O O . LEU B 1 12 ? 6.984 74 36.219 1 81.56 12 LEU B O 1
ATOM 1568 N N . GLN B 1 13 ? 7.262 75.625 37.844 1 85 13 GLN B N 1
ATOM 1569 C CA . GLN B 1 13 ? 7.52 74.625 38.875 1 85 13 GLN B CA 1
ATOM 1570 C C . GLN B 1 13 ? 6.277 73.812 39.125 1 85 13 GLN B C 1
ATOM 1572 O O . GLN B 1 13 ? 6.383 72.562 39.406 1 85 13 GLN B O 1
ATOM 1577 N N . SER B 1 14 ? 5.172 74.5 39.188 1 86.88 14 SER B N 1
ATOM 1578 C CA . SER B 1 14 ? 3.924 73.75 39.375 1 86.88 14 SER B CA 1
ATOM 1579 C C . SER B 1 14 ? 3.658 72.812 38.219 1 86.88 14 SER B C 1
ATOM 1581 O O . SER B 1 14 ? 3.258 71.688 38.406 1 86.88 14 SER B O 1
ATOM 1583 N N . ALA B 1 15 ? 3.908 73.312 37.031 1 88.12 15 ALA B N 1
ATOM 1584 C CA . ALA B 1 15 ? 3.738 72.5 35.844 1 88.12 15 ALA B CA 1
ATOM 1585 C C . ALA B 1 15 ? 4.699 71.312 35.844 1 88.12 15 ALA B C 1
ATOM 1587 O O . ALA B 1 15 ? 4.332 70.188 35.469 1 88.12 15 ALA B O 1
ATOM 1588 N N . TYR B 1 16 ? 5.883 71.5 36.281 1 90.94 16 TYR B N 1
ATOM 1589 C CA . TYR B 1 16 ? 6.918 70.5 36.375 1 90.94 16 TYR B CA 1
ATOM 1590 C C . TYR B 1 16 ? 6.531 69.438 37.375 1 90.94 16 TYR B C 1
ATOM 1592 O O . TYR B 1 16 ? 6.68 68.25 37.094 1 90.94 16 TYR B O 1
ATOM 1600 N N . ARG B 1 17 ? 6.062 69.75 38.469 1 89.25 17 ARG B N 1
ATOM 1601 C CA . ARG B 1 17 ? 5.66 68.812 39.5 1 89.25 17 ARG B CA 1
ATOM 1602 C C . ARG B 1 17 ? 4.508 67.938 39 1 89.25 17 ARG B C 1
ATOM 1604 O O . ARG B 1 17 ? 4.52 66.75 39.188 1 89.25 17 ARG B O 1
ATOM 1611 N N . LYS B 1 18 ? 3.553 68.562 38.406 1 90.06 18 LYS B N 1
ATOM 1612 C CA . LYS B 1 18 ? 2.414 67.812 37.875 1 90.06 18 LYS B CA 1
ATOM 1613 C C . LYS B 1 18 ? 2.852 66.875 36.781 1 90.06 18 LYS B C 1
ATOM 1615 O O . LYS B 1 18 ? 2.344 65.75 36.688 1 90.06 18 LYS B O 1
ATOM 1620 N N . ALA B 1 19 ? 3.744 67.375 35.969 1 90.81 19 ALA B N 1
ATOM 1621 C CA . ALA B 1 19 ? 4.246 66.562 34.875 1 90.81 19 ALA B CA 1
ATOM 1622 C C . ALA B 1 19 ? 5.023 65.375 35.375 1 90.81 19 ALA B C 1
ATOM 1624 O O . ALA B 1 19 ? 4.953 64.25 34.781 1 90.81 19 ALA B O 1
ATOM 1625 N N . LYS B 1 20 ? 5.73 65.562 36.406 1 89.56 20 LYS B N 1
ATOM 1626 C CA . LYS B 1 20 ? 6.492 64.438 37 1 89.56 20 LYS B CA 1
ATOM 1627 C C . LYS B 1 20 ? 5.566 63.344 37.531 1 89.56 20 LYS B C 1
ATOM 1629 O O . LYS B 1 20 ? 5.859 62.156 37.406 1 89.56 20 LYS B O 1
ATOM 1634 N N . GLU B 1 21 ? 4.539 63.812 38.125 1 89.94 21 GLU B N 1
ATOM 1635 C CA . GLU B 1 21 ? 3.553 62.875 38.625 1 89.94 21 GLU B CA 1
ATOM 1636 C C . GLU B 1 21 ? 2.902 62.094 37.469 1 89.94 21 GLU B C 1
ATOM 1638 O O . GLU B 1 21 ? 2.707 60.875 37.562 1 89.94 21 GLU B O 1
ATOM 1643 N N . ALA B 1 22 ? 2.578 62.844 36.5 1 87.5 22 ALA B N 1
ATOM 1644 C CA . ALA B 1 22 ? 1.953 62.25 35.312 1 87.5 22 ALA B CA 1
ATOM 1645 C C . ALA B 1 22 ? 2.902 61.25 34.656 1 87.5 22 ALA B C 1
ATOM 1647 O O . ALA B 1 22 ? 2.475 60.188 34.156 1 87.5 22 ALA B O 1
ATOM 1648 N N . SER B 1 23 ? 4.172 61.656 34.562 1 90.75 23 SER B N 1
ATOM 1649 C CA . SER B 1 23 ? 5.188 60.812 33.938 1 90.75 23 SER B CA 1
ATOM 1650 C C . SER B 1 23 ? 5.348 59.5 34.719 1 90.75 23 SER B C 1
ATOM 1652 O O . SER B 1 23 ? 5.504 58.438 34.125 1 90.75 23 SER B O 1
ATOM 1654 N N . GLY B 1 24 ? 5.316 59.594 36 1 88.19 24 GLY B N 1
ATOM 1655 C CA . GLY B 1 24 ? 5.41 58.406 36.844 1 88.19 24 GLY B CA 1
ATOM 1656 C C . GLY B 1 24 ? 4.262 57.438 36.656 1 88.19 24 GLY B C 1
ATOM 1657 O O . GLY B 1 24 ? 4.473 56.219 36.594 1 88.19 24 GLY B O 1
ATOM 1658 N N . LYS B 1 25 ? 3.109 58.031 36.562 1 87.06 25 LYS B N 1
ATOM 1659 C CA . LYS B 1 25 ? 1.932 57.188 36.312 1 87.06 25 LYS B CA 1
ATOM 1660 C C . LYS B 1 25 ? 2.008 56.5 34.938 1 87.06 25 LYS B C 1
ATOM 1662 O O . LYS B 1 25 ? 1.649 55.344 34.812 1 87.06 25 LYS B O 1
ATOM 1667 N N . LEU B 1 26 ? 2.453 57.25 33.969 1 87.56 26 LEU B N 1
ATOM 1668 C CA . LEU B 1 26 ? 2.6 56.719 32.625 1 87.56 26 LEU B CA 1
ATOM 1669 C C . LEU B 1 26 ? 3.617 55.594 32.594 1 87.56 26 LEU B C 1
ATOM 1671 O O . LEU B 1 26 ? 3.389 54.562 31.938 1 87.56 26 LEU B O 1
ATOM 1675 N N . LEU B 1 27 ? 4.656 55.812 33.281 1 88.5 27 LEU B N 1
ATOM 1676 C CA . LEU B 1 27 ? 5.711 54.812 33.312 1 88.5 27 LEU B CA 1
ATOM 1677 C C . LEU B 1 27 ? 5.219 53.531 34 1 88.5 27 LEU B C 1
ATOM 1679 O O . LEU B 1 27 ? 5.531 52.438 33.562 1 88.5 27 LEU B O 1
ATOM 1683 N N . ALA B 1 28 ? 4.449 53.656 35.031 1 85.81 28 ALA B N 1
ATOM 1684 C CA . ALA B 1 28 ? 3.895 52.5 35.719 1 85.81 28 ALA B CA 1
ATOM 1685 C C . ALA B 1 28 ? 2.947 51.719 34.844 1 85.81 28 ALA B C 1
ATOM 1687 O O . ALA B 1 28 ? 2.951 50.469 34.844 1 85.81 28 ALA B O 1
ATOM 1688 N N . GLU B 1 29 ? 2.156 52.438 34.062 1 82.88 29 GLU B N 1
ATOM 1689 C CA . GLU B 1 29 ? 1.215 51.812 33.156 1 82.88 29 GLU B CA 1
ATOM 1690 C C . GLU B 1 29 ? 1.945 51.031 32.062 1 82.88 29 GLU B C 1
ATOM 1692 O O . GLU B 1 29 ? 1.521 49.938 31.672 1 82.88 29 GLU B O 1
ATOM 1697 N N . LEU B 1 30 ? 3.029 51.594 31.625 1 86 30 LEU B N 1
ATOM 1698 C CA . LEU B 1 30 ? 3.785 50.969 30.531 1 86 30 LEU B CA 1
ATOM 1699 C C . LEU B 1 30 ? 4.605 49.781 31.031 1 86 30 LEU B C 1
ATOM 1701 O O . LEU B 1 30 ? 4.926 48.875 30.266 1 86 30 LEU B O 1
ATOM 1705 N N . THR B 1 31 ? 4.941 49.844 32.281 1 83.75 31 THR B N 1
ATOM 1706 C CA . THR B 1 31 ? 5.789 48.781 32.844 1 83.75 31 THR B CA 1
ATOM 1707 C C . THR B 1 31 ? 4.965 47.531 33.156 1 83.75 31 THR B C 1
ATOM 1709 O O . THR B 1 31 ? 5.473 46.406 33.094 1 83.75 31 THR B O 1
ATOM 1712 N N . ASP B 1 32 ? 3.719 47.75 33.438 1 79.19 32 ASP B N 1
ATOM 1713 C CA . ASP B 1 32 ? 2.863 46.594 33.75 1 79.19 32 ASP B CA 1
ATOM 1714 C C . ASP B 1 32 ? 2.367 45.906 32.5 1 79.19 32 ASP B C 1
ATOM 1716 O O . ASP B 1 32 ? 1.438 46.406 31.844 1 79.19 32 ASP B O 1
ATOM 1720 N N . LYS B 1 33 ? 2.969 44.906 32.219 1 75.69 33 LYS B N 1
ATOM 1721 C CA . LYS B 1 33 ? 2.68 44.125 31.031 1 75.69 33 LYS B CA 1
ATOM 1722 C C . LYS B 1 33 ? 1.23 43.656 31.016 1 75.69 33 LYS B C 1
ATOM 1724 O O . LYS B 1 33 ? 0.651 43.438 29.953 1 75.69 33 LYS B O 1
ATOM 1729 N N . SER B 1 34 ? 0.794 43.438 32.156 1 74 34 SER B N 1
ATOM 1730 C CA . SER B 1 34 ? -0.575 42.969 32.25 1 74 34 SER B CA 1
ATOM 1731 C C . SER B 1 34 ? -1.565 43.938 31.641 1 74 34 SER B C 1
ATOM 1733 O O . SER B 1 34 ? -2.678 43.562 31.281 1 74 34 SER B O 1
ATOM 1735 N N . HIS B 1 35 ? -0.877 45 31.5 1 72.62 35 HIS B N 1
ATOM 1736 C CA . HIS B 1 35 ? -1.754 46.062 31 1 72.62 35 HIS B CA 1
ATOM 1737 C C . HIS B 1 35 ? -1.462 46.344 29.531 1 72.62 35 HIS B C 1
ATOM 1739 O O . HIS B 1 35 ? -2.203 47.094 28.891 1 72.62 35 HIS B O 1
ATOM 1745 N N . SER B 1 36 ? -0.466 45.594 29.031 1 82.06 36 SER B N 1
ATOM 1746 C CA . SER B 1 36 ? -0.113 45.875 27.656 1 82.06 36 SER B CA 1
ATOM 1747 C C . SER B 1 36 ? -1.048 45.188 26.672 1 82.06 36 SER B C 1
ATOM 1749 O O . SER B 1 36 ? -1.033 43.938 26.578 1 82.06 36 SER B O 1
ATOM 1751 N N . LYS B 1 37 ? -1.853 45.781 25.906 1 85.56 37 LYS B N 1
ATOM 1752 C CA . LYS B 1 37 ? -2.777 45.25 24.922 1 85.56 37 LYS B CA 1
ATOM 1753 C C . LYS B 1 37 ? -2.025 44.562 23.781 1 85.56 37 LYS B C 1
ATOM 1755 O O . LYS B 1 37 ? -2.475 43.531 23.266 1 85.56 37 LYS B O 1
ATOM 1760 N N . ALA B 1 38 ? -0.875 45.094 23.516 1 88.88 38 ALA B N 1
ATOM 1761 C CA . ALA B 1 38 ? -0.066 44.531 22.453 1 88.88 38 ALA B CA 1
ATOM 1762 C C . ALA B 1 38 ? 0.48 43.156 22.844 1 88.88 38 ALA B C 1
ATOM 1764 O O . ALA B 1 38 ? 0.496 42.219 22.047 1 88.88 38 ALA B O 1
ATOM 1765 N N . PHE B 1 39 ? 0.878 43.062 24.125 1 89.56 39 PHE B N 1
ATOM 1766 C CA . PHE B 1 39 ? 1.403 41.812 24.625 1 89.56 39 PHE B CA 1
ATOM 1767 C C . PHE B 1 39 ? 0.323 40.719 24.609 1 89.56 39 PHE B C 1
ATOM 1769 O O . PHE B 1 39 ? 0.548 39.625 24.125 1 89.56 39 PHE B O 1
ATOM 1776 N N . SER B 1 40 ? -0.777 41.062 25.188 1 91.12 40 SER B N 1
ATOM 1777 C CA . SER B 1 40 ? -1.888 40.125 25.234 1 91.12 40 SER B CA 1
ATOM 1778 C C . SER B 1 40 ? -2.33 39.719 23.844 1 91.12 40 SER B C 1
ATOM 1780 O O . SER B 1 40 ? -2.65 38.531 23.594 1 91.12 40 SER B O 1
ATOM 1782 N N . CYS B 1 41 ? -2.348 40.625 22.922 1 93.44 41 CYS B N 1
ATOM 1783 C CA . CYS B 1 41 ? -2.756 40.344 21.547 1 93.44 41 CYS B CA 1
ATOM 1784 C C . CYS B 1 41 ? -1.763 39.406 20.859 1 93.44 41 CYS B C 1
ATOM 1786 O O . CYS B 1 41 ? -2.16 38.469 20.172 1 93.44 41 CYS B O 1
ATOM 1788 N N . SER B 1 42 ? -0.51 39.656 21.031 1 93.88 42 SER B N 1
ATOM 1789 C CA . SER B 1 42 ? 0.523 38.812 20.438 1 93.88 42 SER B CA 1
ATOM 1790 C C . SER B 1 42 ? 0.423 37.375 20.938 1 93.88 42 SER B C 1
ATOM 1792 O O . SER B 1 42 ? 0.5 36.438 20.141 1 93.88 42 SER B O 1
ATOM 1794 N N . GLU B 1 43 ? 0.237 37.219 22.188 1 93.94 43 GLU B N 1
ATOM 1795 C CA . GLU B 1 43 ? 0.108 35.875 22.797 1 93.94 43 GLU B CA 1
ATOM 1796 C C . GLU B 1 43 ? -1.112 35.156 22.25 1 93.94 43 GLU B C 1
ATOM 1798 O O . GLU B 1 43 ? -1.047 33.969 21.953 1 93.94 43 GLU B O 1
ATOM 1803 N N . ARG B 1 44 ? -2.186 35.875 22.188 1 94.12 44 ARG B N 1
ATOM 1804 C CA . ARG B 1 44 ? -3.422 35.281 21.672 1 94.12 44 ARG B CA 1
ATOM 1805 C C . ARG B 1 44 ? -3.25 34.812 20.234 1 94.12 44 ARG B C 1
ATOM 1807 O O . ARG B 1 44 ? -3.66 33.688 19.891 1 94.12 44 ARG B O 1
ATOM 1814 N N . LEU B 1 45 ? -2.625 35.594 19.359 1 96 45 LEU B N 1
ATOM 1815 C CA . LEU B 1 45 ? -2.408 35.25 17.953 1 96 45 LEU B CA 1
ATOM 1816 C C . LEU B 1 45 ? -1.48 34.062 17.828 1 96 45 LEU B C 1
ATOM 1818 O O . LEU B 1 45 ? -1.718 33.188 17.016 1 96 45 LEU B O 1
ATOM 1822 N N . GLN B 1 46 ? -0.463 34.031 18.656 1 96 46 GLN B N 1
ATOM 1823 C CA . GLN B 1 46 ? 0.467 32.906 18.656 1 96 46 GLN B CA 1
ATOM 1824 C C . GLN B 1 46 ? -0.226 31.625 19.078 1 96 46 GLN B C 1
ATOM 1826 O O . GLN B 1 46 ? 0.019 30.562 18.516 1 96 46 GLN B O 1
ATOM 1831 N N . GLN B 1 47 ? -1.012 31.766 20.062 1 95.69 47 GLN B N 1
ATOM 1832 C CA . GLN B 1 47 ? -1.753 30.594 20.547 1 95.69 47 GLN B CA 1
ATOM 1833 C C . GLN B 1 47 ? -2.744 30.109 19.5 1 95.69 47 GLN B C 1
ATOM 1835 O O . GLN B 1 47 ? -2.912 28.891 19.312 1 95.69 47 GLN B O 1
ATOM 1840 N N . GLN B 1 48 ? -3.41 31.016 18.859 1 94.88 48 GLN B N 1
ATOM 1841 C CA . GLN B 1 48 ? -4.352 30.656 17.797 1 94.88 48 GLN B CA 1
ATOM 1842 C C . GLN B 1 48 ? -3.639 29.938 16.656 1 94.88 48 GLN B C 1
ATOM 1844 O O . GLN B 1 48 ? -4.109 28.906 16.172 1 94.88 48 GLN B O 1
ATOM 1849 N N . LYS B 1 49 ? -2.553 30.438 16.234 1 95.25 49 LYS B N 1
ATOM 1850 C CA . LYS B 1 49 ? -1.761 29.812 15.188 1 95.25 49 LYS B CA 1
ATOM 1851 C C . LYS B 1 49 ? -1.316 28.406 15.602 1 95.25 49 LYS B C 1
ATOM 1853 O O . LYS B 1 49 ? -1.431 27.469 14.82 1 95.25 49 LYS B O 1
ATOM 1858 N N . ALA B 1 50 ? -0.853 28.281 16.797 1 95.38 50 ALA B N 1
ATOM 1859 C CA . ALA B 1 50 ? -0.373 27.016 17.312 1 95.38 50 ALA B CA 1
ATOM 1860 C C . ALA B 1 50 ? -1.498 25.984 17.359 1 95.38 50 ALA B C 1
ATOM 1862 O O . ALA B 1 50 ? -1.274 24.797 17.109 1 95.38 50 ALA B O 1
ATOM 1863 N N . GLN B 1 51 ? -2.623 26.484 17.766 1 95.12 51 GLN B N 1
ATOM 1864 C CA . GLN B 1 51 ? -3.771 25.594 17.812 1 95.12 51 GLN B CA 1
ATOM 1865 C C . GLN B 1 51 ? -4.117 25.062 16.438 1 95.12 51 GLN B C 1
ATOM 1867 O O . GLN B 1 51 ? -4.418 23.875 16.281 1 95.12 51 GLN B O 1
ATOM 1872 N N . CYS B 1 52 ? -4.047 25.906 15.453 1 94.62 52 CYS B N 1
ATOM 1873 C CA . CYS B 1 52 ? -4.309 25.5 14.078 1 94.62 52 CYS B CA 1
ATOM 1874 C C . CYS B 1 52 ? -3.25 24.516 13.594 1 94.62 52 CYS B C 1
ATOM 1876 O O . CYS B 1 52 ? -3.578 23.484 12.992 1 94.62 52 CYS B O 1
ATOM 1878 N N . GLN B 1 53 ? -2.061 24.766 13.914 1 95.12 53 GLN B N 1
ATOM 1879 C CA . GLN B 1 53 ? -0.963 23.906 13.492 1 95.12 53 GLN B CA 1
ATOM 1880 C C . GLN B 1 53 ? -1.028 22.547 14.188 1 95.12 53 GLN B C 1
ATOM 1882 O O . GLN B 1 53 ? -0.676 21.531 13.602 1 95.12 53 GLN B O 1
ATOM 1887 N N . SER B 1 54 ? -1.463 22.594 15.406 1 95.69 54 SER B N 1
ATOM 1888 C CA . SER B 1 54 ? -1.624 21.344 16.141 1 95.69 54 SER B CA 1
ATOM 1889 C C . SER B 1 54 ? -2.721 20.484 15.531 1 95.69 54 SER B C 1
ATOM 1891 O O . SER B 1 54 ? -2.568 19.266 15.422 1 95.69 54 SER B O 1
ATOM 1893 N N . ALA B 1 55 ? -3.795 21.109 15.203 1 94.56 55 ALA B N 1
ATOM 1894 C CA . ALA B 1 55 ? -4.879 20.391 14.547 1 94.56 55 ALA B CA 1
ATOM 1895 C C . ALA B 1 55 ? -4.418 19.797 13.211 1 94.56 55 ALA B C 1
ATOM 1897 O O . ALA B 1 55 ? -4.762 18.656 12.875 1 94.56 55 ALA B O 1
ATOM 1898 N N . LEU B 1 56 ? -3.65 20.547 12.5 1 95.31 56 LEU B N 1
ATOM 1899 C CA . LEU B 1 56 ? -3.1 20.094 11.227 1 95.31 56 LEU B CA 1
ATOM 1900 C C . LEU B 1 56 ? -2.16 18.922 11.422 1 95.31 56 LEU B C 1
ATOM 1902 O O . LEU B 1 56 ? -2.17 17.969 10.633 1 95.31 56 LEU B O 1
ATOM 1906 N N . GLN B 1 57 ? -1.396 18.969 12.445 1 96.38 57 GLN B N 1
ATOM 1907 C CA . GLN B 1 57 ? -0.478 17.875 12.766 1 96.38 57 GLN B CA 1
ATOM 1908 C C . GLN B 1 57 ? -1.237 16.594 13.117 1 96.38 57 GLN B C 1
ATOM 1910 O O . GLN B 1 57 ? -0.826 15.5 12.734 1 96.38 57 GLN B O 1
ATOM 1915 N N . SER B 1 58 ? -2.236 16.797 13.812 1 96.44 58 SER B N 1
ATOM 1916 C CA . SER B 1 58 ? -3.08 15.648 14.141 1 96.44 58 SER B CA 1
ATOM 1917 C C . SER B 1 58 ? -3.664 15.016 12.883 1 96.44 58 SER B C 1
ATOM 1919 O O . SER B 1 58 ? -3.736 13.789 12.781 1 96.44 58 SER B O 1
ATOM 1921 N N . ASP B 1 59 ? -4.059 15.812 11.977 1 96.88 59 ASP B N 1
ATOM 1922 C CA . ASP B 1 59 ? -4.59 15.32 10.711 1 96.88 59 ASP B CA 1
ATOM 1923 C C . ASP B 1 59 ? -3.514 14.586 9.914 1 96.88 59 ASP B C 1
ATOM 1925 O O . ASP B 1 59 ? -3.787 13.555 9.305 1 96.88 59 ASP B O 1
ATOM 1929 N N . ARG B 1 60 ? -2.332 15.117 9.914 1 97.19 60 ARG B N 1
ATOM 1930 C CA . ARG B 1 60 ? -1.213 14.469 9.234 1 97.19 60 ARG B CA 1
ATOM 1931 C C . ARG B 1 60 ? -0.94 13.086 9.812 1 97.19 60 ARG B C 1
ATOM 1933 O O . ARG B 1 60 ? -0.751 12.125 9.07 1 97.19 60 ARG B O 1
ATOM 1940 N N . GLU B 1 61 ? -0.994 13 11.094 1 97.81 61 GLU B N 1
ATOM 1941 C CA . GLU B 1 61 ? -0.757 11.727 11.766 1 97.81 61 GLU B CA 1
ATOM 1942 C C . GLU B 1 61 ? -1.861 10.719 11.453 1 97.81 61 GLU B C 1
ATOM 1944 O O . GLU B 1 61 ? -1.594 9.531 11.281 1 97.81 61 GLU B O 1
ATOM 1949 N N . ALA B 1 62 ? -3.021 11.219 11.414 1 97.38 62 ALA B N 1
ATOM 1950 C CA . ALA B 1 62 ? -4.148 10.352 11.086 1 97.38 62 ALA B CA 1
ATOM 1951 C C . ALA B 1 62 ? -4 9.766 9.68 1 97.38 62 ALA B C 1
ATOM 1953 O O . ALA B 1 62 ? -4.254 8.578 9.469 1 97.38 62 ALA B O 1
ATOM 1954 N N . VAL B 1 63 ? -3.564 10.594 8.773 1 97.81 63 VAL B N 1
ATOM 1955 C CA . VAL B 1 63 ? -3.365 10.148 7.395 1 97.81 63 VAL B CA 1
ATOM 1956 C C . VAL B 1 63 ? -2.27 9.086 7.355 1 97.81 63 VAL B C 1
ATOM 1958 O O . VAL B 1 63 ? -2.465 8.008 6.785 1 97.81 63 VAL B O 1
ATOM 1961 N N . LEU B 1 64 ? -1.176 9.312 7.957 1 98.19 64 LEU B N 1
ATOM 1962 C CA . LEU B 1 64 ? -0.048 8.391 7.949 1 98.19 64 LEU B CA 1
ATOM 1963 C C . LEU B 1 64 ? -0.427 7.062 8.602 1 98.19 64 LEU B C 1
ATOM 1965 O O . LEU B 1 64 ? -0.12 5.996 8.07 1 98.19 64 LEU B O 1
ATOM 1969 N N . GLN B 1 65 ? -1.092 7.191 9.688 1 97.88 65 GLN B N 1
ATOM 1970 C CA . GLN B 1 65 ? -1.502 5.98 10.398 1 97.88 65 GLN B CA 1
ATOM 1971 C C . GLN B 1 65 ? -2.486 5.164 9.562 1 97.88 65 GLN B C 1
ATOM 1973 O O . GLN B 1 65 ? -2.371 3.941 9.477 1 97.88 65 GLN B O 1
ATOM 1978 N N . TYR B 1 66 ? -3.4 5.828 8.953 1 97.75 66 TYR B N 1
ATOM 1979 C CA . TYR B 1 66 ? -4.414 5.164 8.141 1 97.75 66 TYR B CA 1
ATOM 1980 C C . TYR B 1 66 ? -3.773 4.391 6.992 1 97.75 66 TYR B C 1
ATOM 1982 O O . TYR B 1 66 ? -4.047 3.203 6.809 1 97.75 66 TYR B O 1
ATOM 1990 N N . PHE B 1 67 ? -2.924 4.984 6.27 1 97.75 67 PHE B N 1
ATOM 1991 C CA . PHE B 1 67 ? -2.314 4.363 5.098 1 97.75 67 PHE B CA 1
ATOM 1992 C C . PHE B 1 67 ? -1.329 3.279 5.512 1 97.75 67 PHE B C 1
ATOM 1994 O O . PHE B 1 67 ? -1.176 2.273 4.816 1 97.75 67 PHE B O 1
ATOM 2001 N N . ASN B 1 68 ? -0.67 3.516 6.664 1 97.31 68 ASN B N 1
ATOM 2002 C CA . ASN B 1 68 ? 0.218 2.473 7.164 1 97.31 68 ASN B CA 1
ATOM 2003 C C . ASN B 1 68 ? -0.554 1.209 7.535 1 97.31 68 ASN B C 1
ATOM 2005 O O . ASN B 1 68 ? -0.165 0.104 7.152 1 97.31 68 ASN B O 1
ATOM 2009 N N . GLU B 1 69 ? -1.614 1.379 8.273 1 96.94 69 GLU B N 1
ATOM 2010 C CA . GLU B 1 69 ? -2.438 0.241 8.672 1 96.94 69 GLU B CA 1
ATOM 2011 C C . GLU B 1 69 ? -3.039 -0.458 7.453 1 96.94 69 GLU B C 1
ATOM 2013 O O . GLU B 1 69 ? -3.08 -1.688 7.395 1 96.94 69 GLU B O 1
ATOM 2018 N N . LEU B 1 70 ? -3.537 0.347 6.516 1 96.88 70 LEU B N 1
ATOM 2019 C CA . LEU B 1 70 ? -4.094 -0.21 5.289 1 96.88 70 LEU B CA 1
ATOM 2020 C C . LEU B 1 70 ? -3.027 -0.964 4.5 1 96.88 70 LEU B C 1
ATOM 2022 O O . LEU B 1 70 ? -3.275 -2.07 4.016 1 96.88 70 LEU B O 1
ATOM 2026 N N . GLY B 1 71 ? -1.838 -0.342 4.371 1 96.25 71 GLY B N 1
ATOM 2027 C CA . GLY B 1 71 ? -0.73 -1.004 3.701 1 96.25 71 GLY B CA 1
ATOM 2028 C C . GLY B 1 71 ? -0.367 -2.338 4.324 1 96.25 71 GLY B C 1
ATOM 2029 O O . GLY B 1 71 ? -0.174 -3.328 3.615 1 96.25 71 GLY B O 1
ATOM 2030 N N . ASP B 1 72 ? -0.302 -2.371 5.613 1 96.94 72 ASP B N 1
ATOM 2031 C CA . ASP B 1 72 ? 0.011 -3.598 6.34 1 96.94 72 ASP B CA 1
ATOM 2032 C C . ASP B 1 72 ? -1.044 -4.672 6.082 1 96.94 72 ASP B C 1
ATOM 2034 O O . ASP B 1 72 ? -0.71 -5.832 5.84 1 96.94 72 ASP B O 1
ATOM 2038 N N . ALA B 1 73 ? -2.268 -4.32 6.188 1 96.81 73 ALA B N 1
ATOM 2039 C CA . ALA B 1 73 ? -3.365 -5.258 5.969 1 96.81 73 ALA B CA 1
ATOM 2040 C C . ALA B 1 73 ? -3.32 -5.832 4.559 1 96.81 73 ALA B C 1
ATOM 2042 O O . ALA B 1 73 ? -3.51 -7.035 4.363 1 96.81 73 ALA B O 1
ATOM 2043 N N . LEU B 1 74 ? -3.062 -5 3.559 1 97.06 74 LEU B N 1
ATOM 2044 C CA . LEU B 1 74 ? -2.984 -5.438 2.168 1 97.06 74 LEU B CA 1
ATOM 2045 C C . LEU B 1 74 ? -1.813 -6.391 1.963 1 97.06 74 LEU B C 1
ATOM 2047 O O . LEU B 1 74 ? -1.942 -7.398 1.26 1 97.06 74 LEU B O 1
ATOM 2051 N N . GLU B 1 75 ? -0.681 -6.098 2.635 1 97.25 75 GLU B N 1
ATOM 2052 C CA . GLU B 1 75 ? 0.485 -6.973 2.533 1 97.25 75 GLU B CA 1
ATOM 2053 C C . GLU B 1 75 ? 0.205 -8.344 3.145 1 97.25 75 GLU B C 1
ATOM 2055 O O . GLU B 1 75 ? 0.656 -9.359 2.623 1 97.25 75 GLU B O 1
ATOM 2060 N N . ILE B 1 76 ? -0.506 -8.359 4.203 1 97.5 76 ILE B N 1
ATOM 2061 C CA . ILE B 1 76 ? -0.862 -9.617 4.863 1 97.5 76 ILE B CA 1
ATOM 2062 C C . ILE B 1 76 ? -1.768 -10.438 3.953 1 97.5 76 ILE B C 1
ATOM 2064 O O . ILE B 1 76 ? -1.561 -11.641 3.787 1 97.5 76 ILE B O 1
ATOM 2068 N N . LYS B 1 77 ? -2.773 -9.797 3.324 1 97.12 77 LYS B N 1
ATOM 2069 C CA . LYS B 1 77 ? -3.688 -10.492 2.418 1 97.12 77 LYS B CA 1
ATOM 2070 C C . LYS B 1 77 ? -2.957 -10.992 1.177 1 97.12 77 LYS B C 1
ATOM 2072 O O . LYS B 1 77 ? -3.186 -12.117 0.727 1 97.12 77 LYS B O 1
ATOM 2077 N N . LYS B 1 78 ? -2.078 -10.133 0.636 1 97.19 78 LYS B N 1
ATOM 2078 C CA . LYS B 1 78 ? -1.259 -10.508 -0.512 1 97.19 78 LYS B CA 1
ATOM 2079 C C . LYS B 1 78 ? -0.433 -11.758 -0.212 1 97.19 78 LYS B C 1
ATOM 2081 O O . LYS B 1 78 ? -0.423 -12.703 -0.999 1 97.19 78 LYS B O 1
ATOM 2086 N N . ALA B 1 79 ? 0.212 -11.734 0.928 1 97.69 79 ALA B N 1
ATOM 2087 C CA . ALA B 1 79 ? 1.058 -12.852 1.33 1 97.69 79 ALA B CA 1
ATOM 2088 C C . ALA B 1 79 ? 0.232 -14.125 1.518 1 97.69 79 ALA B C 1
ATOM 2090 O O . ALA B 1 79 ? 0.676 -15.219 1.162 1 97.69 79 ALA B O 1
ATOM 2091 N N . ALA B 1 80 ? -0.894 -13.984 2.09 1 96.94 80 ALA B N 1
ATOM 2092 C CA . ALA B 1 80 ? -1.767 -15.133 2.307 1 96.94 80 ALA B CA 1
ATOM 2093 C C . ALA B 1 80 ? -2.217 -15.742 0.981 1 96.94 80 ALA B C 1
ATOM 2095 O O . ALA B 1 80 ? -2.24 -16.969 0.826 1 96.94 80 ALA B O 1
ATOM 2096 N N . LEU B 1 81 ? -2.613 -14.906 0.015 1 96.88 81 LEU B N 1
ATOM 2097 C CA . LEU B 1 81 ? -3.025 -15.375 -1.304 1 96.88 81 LEU B CA 1
ATOM 2098 C C . LEU B 1 81 ? -1.877 -16.078 -2.014 1 96.88 81 LEU B C 1
ATOM 2100 O O . LEU B 1 81 ? -2.064 -17.156 -2.586 1 96.88 81 LEU B O 1
ATOM 2104 N N . LEU B 1 82 ? -0.712 -15.453 -1.934 1 97.56 82 LEU B N 1
ATOM 2105 C CA . LEU B 1 82 ? 0.458 -16.031 -2.578 1 97.56 82 LEU B CA 1
ATOM 2106 C C . LEU B 1 82 ? 0.825 -17.359 -1.934 1 97.56 82 LEU B C 1
ATOM 2108 O O . LEU B 1 82 ? 1.216 -18.312 -2.625 1 97.56 82 LEU B O 1
ATOM 2112 N N . SER B 1 83 ? 0.662 -17.406 -0.6 1 96.94 83 SER B N 1
ATOM 2113 C CA . SER B 1 83 ? 0.931 -18.656 0.111 1 96.94 83 SER B CA 1
ATOM 2114 C C . SER B 1 83 ? -0.042 -19.75 -0.309 1 96.94 83 SER B C 1
ATOM 2116 O O . SER B 1 83 ? 0.35 -20.906 -0.469 1 96.94 83 SER B O 1
ATOM 2118 N N . ALA B 1 84 ? -1.27 -19.422 -0.475 1 95.56 84 ALA B N 1
ATOM 2119 C CA . ALA B 1 84 ? -2.268 -20.375 -0.94 1 95.56 84 ALA B CA 1
ATOM 2120 C C . ALA B 1 84 ? -1.918 -20.906 -2.33 1 95.56 84 ALA B C 1
ATOM 2122 O O . ALA B 1 84 ? -2.062 -22.094 -2.605 1 95.56 84 ALA B O 1
ATOM 2123 N N . LEU B 1 85 ? -1.474 -20.047 -3.199 1 96.31 85 LEU B N 1
ATOM 2124 C CA . LE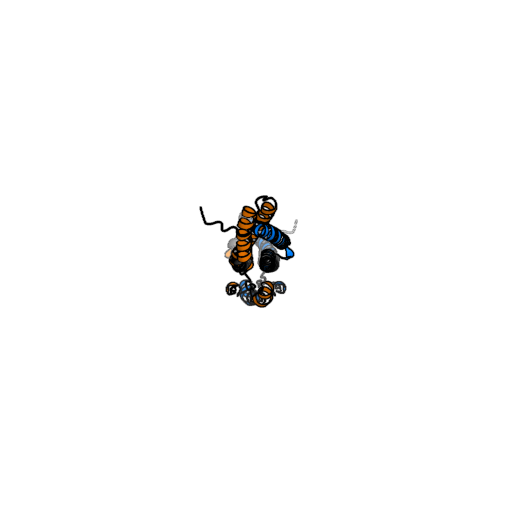U B 1 85 ? -1.068 -20.453 -4.543 1 96.31 85 LEU B CA 1
ATOM 2125 C C . LEU B 1 85 ? 0.163 -21.344 -4.492 1 96.31 85 LEU B C 1
ATOM 2127 O O . LEU B 1 85 ? 0.273 -22.297 -5.27 1 96.31 85 LEU B O 1
ATOM 2131 N N . ASP B 1 86 ? 1.088 -21.062 -3.562 1 95.38 86 ASP B N 1
ATOM 2132 C CA . ASP B 1 86 ? 2.266 -21.906 -3.377 1 95.38 86 ASP B CA 1
ATOM 2133 C C . ASP B 1 86 ? 1.87 -23.312 -2.941 1 95.38 86 ASP B C 1
ATOM 2135 O O . ASP B 1 86 ? 2.449 -24.297 -3.406 1 95.38 86 ASP B O 1
ATOM 2139 N N . GLU B 1 87 ? 0.94 -23.406 -2.039 1 94.62 87 GLU B N 1
ATOM 2140 C CA . GLU B 1 87 ? 0.444 -24.703 -1.611 1 94.62 87 GLU B CA 1
ATOM 2141 C C . GLU B 1 87 ? -0.165 -25.469 -2.781 1 94.62 87 GLU B C 1
ATOM 2143 O O . GLU B 1 87 ? 0.024 -26.688 -2.9 1 94.62 87 GLU B O 1
ATOM 2148 N N . LEU B 1 88 ? -0.859 -24.75 -3.615 1 94 88 LEU B N 1
ATOM 2149 C CA . LEU B 1 88 ? -1.438 -25.375 -4.805 1 94 88 LEU B CA 1
ATOM 2150 C C . LEU B 1 88 ? -0.348 -25.906 -5.727 1 94 88 LEU B C 1
ATOM 2152 O O . LEU B 1 88 ? -0.503 -26.969 -6.328 1 94 88 LEU B O 1
ATOM 2156 N N . ASP B 1 89 ? 0.688 -25.156 -5.859 1 94.19 89 ASP B N 1
ATOM 2157 C CA . ASP B 1 89 ? 1.814 -25.594 -6.676 1 94.19 89 ASP B CA 1
ATOM 2158 C C . ASP B 1 89 ? 2.379 -26.922 -6.164 1 94.19 89 ASP B C 1
ATOM 2160 O O . ASP B 1 89 ? 2.666 -27.812 -6.953 1 94.19 89 ASP B O 1
ATOM 2164 N N . SER B 1 90 ? 2.477 -27.016 -4.867 1 94.5 90 SER B N 1
ATOM 2165 C CA . SER B 1 90 ? 2.953 -28.25 -4.246 1 94.5 90 SER B CA 1
ATOM 2166 C C . SER B 1 90 ? 1.994 -29.406 -4.504 1 94.5 90 SER B C 1
ATOM 2168 O O . SER B 1 90 ? 2.426 -30.531 -4.758 1 94.5 90 SER B O 1
ATOM 2170 N N . CYS B 1 91 ? 0.746 -29.125 -4.492 1 93.88 91 CYS B N 1
ATOM 2171 C CA . CYS B 1 91 ? -0.269 -30.141 -4.734 1 93.88 91 CYS B CA 1
ATOM 2172 C C . CYS B 1 91 ? -0.191 -30.656 -6.164 1 93.88 91 C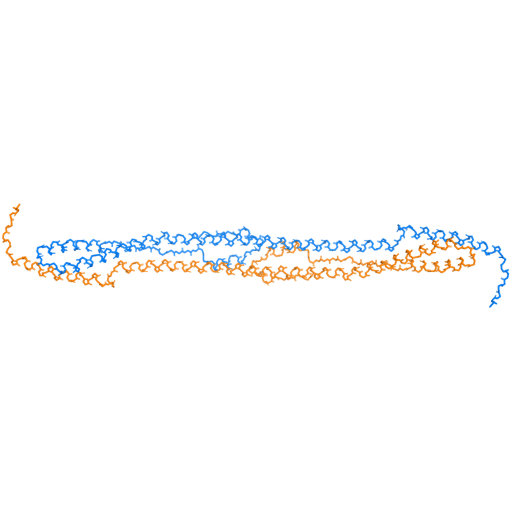YS B C 1
ATOM 2174 O O . CYS B 1 91 ? -0.341 -31.859 -6.402 1 93.88 91 CYS B O 1
ATOM 2176 N N . ILE B 1 92 ? 0.079 -29.781 -7.137 1 95.38 92 ILE B N 1
ATOM 2177 C CA . ILE B 1 92 ? 0.219 -30.156 -8.539 1 95.38 92 ILE B CA 1
ATOM 2178 C C . ILE B 1 92 ? 1.38 -31.141 -8.695 1 95.38 92 ILE B C 1
ATOM 2180 O O . ILE B 1 92 ? 1.226 -32.188 -9.297 1 95.38 92 ILE B O 1
ATOM 2184 N N . SER B 1 93 ? 2.48 -30.766 -8.086 1 94.94 93 SER B N 1
ATOM 2185 C CA . SER B 1 93 ? 3.664 -31.625 -8.172 1 94.94 93 SER B CA 1
ATOM 2186 C C . SER B 1 93 ? 3.43 -32.969 -7.484 1 94.94 93 SER B C 1
ATOM 2188 O O . SER B 1 93 ? 3.848 -34 -7.992 1 94.94 93 SER B O 1
ATOM 2190 N N . LEU B 1 94 ? 2.771 -33 -6.371 1 94.88 94 LEU B N 1
ATOM 2191 C CA . LEU B 1 94 ? 2.5 -34.219 -5.621 1 94.88 94 LEU B CA 1
ATOM 2192 C C . LEU B 1 94 ? 1.591 -35.156 -6.41 1 94.88 94 LEU B C 1
ATOM 2194 O O . LEU B 1 94 ? 1.713 -36.375 -6.312 1 94.88 94 LEU B O 1
ATOM 2198 N N . LYS B 1 95 ? 0.752 -34.562 -7.219 1 94.88 95 LYS B N 1
ATOM 2199 C CA . LYS B 1 95 ? -0.188 -35.344 -7.996 1 94.88 95 LYS B CA 1
ATOM 2200 C C . LYS B 1 95 ? 0.478 -35.938 -9.242 1 94.88 95 LYS B C 1
ATOM 2202 O O . LYS B 1 95 ? 0.361 -37.125 -9.516 1 94.88 95 LYS B O 1
ATOM 2207 N N . TYR B 1 96 ? 1.257 -35.156 -9.969 1 95.94 96 TYR B N 1
ATOM 2208 C CA . TYR B 1 96 ? 1.698 -35.531 -11.305 1 95.94 96 TYR B CA 1
ATOM 2209 C C . TYR B 1 96 ? 3.08 -36.188 -11.258 1 95.94 96 TYR B C 1
ATOM 2211 O O . TYR B 1 96 ? 3.377 -37.094 -12.039 1 95.94 96 TYR B O 1
ATOM 2219 N N . ASP B 1 97 ? 3.889 -35.781 -10.32 1 96.81 97 ASP B N 1
ATOM 2220 C CA . ASP B 1 97 ? 5.281 -36.219 -10.336 1 96.81 97 ASP B CA 1
ATOM 2221 C C . ASP B 1 97 ? 5.383 -37.75 -10.18 1 96.81 97 ASP B C 1
ATOM 2223 O O . ASP B 1 97 ? 6.078 -38.406 -10.953 1 96.81 97 ASP B O 1
ATOM 2227 N N . PRO B 1 98 ? 4.703 -38.375 -9.156 1 96.81 98 PRO B N 1
ATOM 2228 C CA . PRO B 1 98 ? 4.789 -39.844 -9.023 1 96.81 98 PRO B CA 1
ATOM 2229 C C . PRO B 1 98 ? 4.27 -40.562 -10.25 1 96.81 98 PRO B C 1
ATOM 2231 O O . PRO B 1 98 ? 4.816 -41.594 -10.633 1 96.81 98 PRO B O 1
ATOM 2234 N N . LEU B 1 99 ? 3.246 -40.062 -10.938 1 96.31 99 LEU B N 1
ATOM 2235 C CA . LEU B 1 99 ? 2.697 -40.688 -12.141 1 96.31 99 LEU B CA 1
ATOM 2236 C C . LEU B 1 99 ? 3.701 -40.625 -13.289 1 96.31 99 LEU B C 1
ATOM 2238 O O . LEU B 1 99 ? 3.883 -41.594 -14.016 1 96.31 99 LEU B O 1
ATOM 2242 N N . ILE B 1 100 ? 4.312 -39.469 -13.445 1 96.75 100 ILE B N 1
ATOM 2243 C CA . ILE B 1 100 ? 5.309 -39.281 -14.5 1 96.75 100 ILE B CA 1
ATOM 2244 C C . ILE B 1 100 ? 6.496 -40.219 -14.258 1 96.75 100 ILE B C 1
ATOM 2246 O O . ILE B 1 100 ? 7 -40.844 -15.195 1 96.75 100 ILE B O 1
ATOM 2250 N N . GLN B 1 101 ? 6.918 -40.375 -13.031 1 96.12 101 GLN B N 1
ATOM 2251 C CA . GLN B 1 101 ? 8.031 -41.25 -12.68 1 96.12 101 GLN B CA 1
ATOM 2252 C C . GLN B 1 101 ? 7.707 -42.688 -12.992 1 96.12 101 GLN B C 1
ATOM 2254 O O . GLN B 1 101 ? 8.555 -43.438 -13.492 1 96.12 101 GLN B O 1
ATOM 2259 N N . ASP B 1 102 ? 6.484 -43.094 -12.719 1 95 102 ASP B N 1
ATOM 2260 C CA . ASP B 1 102 ? 6.055 -44.438 -13 1 95 102 ASP B CA 1
ATOM 2261 C C . ASP B 1 102 ? 6.113 -44.75 -14.492 1 95 102 ASP B C 1
ATOM 2263 O O . ASP B 1 102 ? 6.574 -45.812 -14.898 1 95 102 ASP B O 1
ATOM 2267 N N . VAL B 1 103 ? 5.633 -43.844 -15.258 1 95.38 103 VAL B N 1
ATOM 2268 C CA . VAL B 1 103 ? 5.613 -44.062 -16.703 1 95.38 103 VAL B CA 1
ATOM 2269 C C . VAL B 1 103 ? 7.039 -44.031 -17.25 1 95.38 103 VAL B C 1
ATOM 2271 O O . VAL B 1 103 ? 7.367 -44.75 -18.188 1 95.38 103 VAL B O 1
ATOM 2274 N N . GLU B 1 104 ? 7.871 -43.156 -16.656 1 95.06 104 GLU B N 1
ATOM 2275 C CA . GLU B 1 104 ? 9.273 -43.125 -17.062 1 95.06 104 GLU B CA 1
ATOM 2276 C C . GLU B 1 104 ? 9.953 -44.469 -16.875 1 95.06 104 GLU B C 1
ATOM 2278 O O . GLU B 1 104 ? 10.781 -44.875 -17.688 1 95.06 104 GLU B O 1
ATOM 2283 N N . LYS B 1 105 ? 9.633 -45.188 -15.836 1 94.44 105 LYS B N 1
ATOM 2284 C CA . LYS B 1 105 ? 10.172 -46.531 -15.602 1 94.44 105 LYS B CA 1
ATOM 2285 C C . LYS B 1 105 ? 9.742 -47.5 -16.703 1 94.44 105 LYS B C 1
ATOM 2287 O O . LYS B 1 105 ? 10.523 -48.344 -17.125 1 94.44 105 LYS B O 1
ATOM 2292 N N . LEU B 1 106 ? 8.523 -47.344 -17.125 1 93.12 106 LEU B N 1
ATOM 2293 C CA . LEU B 1 106 ? 8.031 -48.188 -18.219 1 93.12 106 LEU B CA 1
ATOM 2294 C C . LEU B 1 106 ? 8.781 -47.906 -19.516 1 93.12 106 LEU B C 1
ATOM 2296 O O . LEU B 1 106 ? 9.094 -48.812 -20.281 1 93.12 106 LEU B O 1
ATOM 2300 N N . LYS B 1 107 ? 9 -46.656 -19.719 1 92 107 LYS B N 1
ATOM 2301 C CA . LYS B 1 107 ? 9.773 -46.281 -20.891 1 92 107 LYS B CA 1
ATOM 2302 C C . LYS B 1 107 ? 11.164 -46.906 -20.875 1 92 107 LYS B C 1
ATOM 2304 O O . LYS B 1 107 ? 11.664 -47.344 -21.906 1 92 107 LYS B O 1
ATOM 2309 N N . LEU B 1 108 ? 11.742 -46.875 -19.703 1 93.56 108 LEU B N 1
ATOM 2310 C CA . LEU B 1 108 ? 13.07 -47.469 -19.562 1 93.56 108 LEU B CA 1
ATOM 2311 C C . LEU B 1 108 ? 13.031 -48.969 -19.844 1 93.56 108 LEU B C 1
ATOM 2313 O O . LEU B 1 108 ? 13.938 -49.5 -20.484 1 93.56 108 LEU B O 1
ATOM 2317 N N . GLU B 1 109 ? 11.977 -49.594 -19.359 1 92.94 109 GLU B N 1
ATOM 2318 C CA . GLU B 1 109 ? 11.805 -51 -19.625 1 92.94 109 GLU B CA 1
ATOM 2319 C C . GLU B 1 109 ? 11.664 -51.281 -21.125 1 92.94 109 GLU B C 1
ATOM 2321 O O . GLU B 1 109 ? 12.227 -52.25 -21.641 1 92.94 109 GLU B O 1
ATOM 2326 N N . GLU B 1 110 ? 10.922 -50.5 -21.734 1 91.44 110 GLU B N 1
ATOM 2327 C CA . GLU B 1 110 ? 10.773 -50.625 -23.188 1 91.44 110 GLU B CA 1
ATOM 2328 C C . GLU B 1 110 ? 12.109 -50.5 -23.891 1 91.44 110 GLU B C 1
ATOM 2330 O O . GLU B 1 110 ? 12.406 -51.281 -24.812 1 91.44 110 GLU B O 1
ATOM 2335 N N . THR B 1 111 ? 12.898 -49.5 -23.5 1 92.06 111 THR B N 1
ATOM 2336 C CA . THR B 1 111 ? 14.211 -49.281 -24.094 1 92.06 111 THR B CA 1
ATOM 2337 C C . THR B 1 111 ? 15.133 -50.469 -23.844 1 92.06 111 THR B C 1
ATOM 2339 O O . THR B 1 111 ? 15.859 -50.875 -24.75 1 92.06 111 THR B O 1
ATOM 2342 N N . GLU B 1 112 ? 15.07 -50.969 -22.625 1 94.5 112 GLU B N 1
ATOM 2343 C CA . GLU B 1 112 ? 15.883 -52.125 -22.297 1 94.5 112 GLU B CA 1
ATOM 2344 C C . GLU B 1 112 ? 15.492 -53.344 -23.156 1 94.5 112 GLU B C 1
ATOM 2346 O O . GLU B 1 112 ? 16.359 -54.062 -23.641 1 94.5 112 GLU B O 1
ATOM 2351 N N . LEU B 1 113 ? 14.203 -53.562 -23.312 1 93.19 113 LEU B N 1
ATOM 2352 C CA . LEU B 1 113 ? 13.711 -54.688 -24.125 1 93.19 113 LEU B CA 1
ATOM 2353 C C . LEU B 1 113 ? 14.188 -54.531 -25.578 1 93.19 113 LEU B C 1
ATOM 2355 O O . LEU B 1 113 ? 14.586 -55.531 -26.188 1 93.19 113 LEU B O 1
ATOM 2359 N N . LYS B 1 114 ? 14.164 -53.344 -26.062 1 91.81 114 LYS B N 1
ATOM 2360 C CA . LYS B 1 114 ? 14.648 -53.062 -27.406 1 91.81 114 LYS B CA 1
ATOM 2361 C C . LYS B 1 114 ? 16.125 -53.406 -27.547 1 91.81 114 LYS B C 1
ATOM 2363 O O . LYS B 1 114 ? 16.531 -54.031 -28.531 1 91.81 114 LYS B O 1
ATOM 2368 N N . GLU B 1 115 ? 16.859 -53.031 -26.594 1 94.19 115 GLU B N 1
ATOM 2369 C CA . GLU B 1 115 ? 18.281 -53.312 -26.609 1 94.19 115 GLU B CA 1
ATOM 2370 C C . GLU B 1 115 ? 18.562 -54.812 -26.547 1 94.19 115 GLU B C 1
ATOM 2372 O O . GLU B 1 115 ? 19.422 -55.312 -27.266 1 94.19 115 GLU B O 1
ATOM 2377 N N . LEU B 1 116 ? 17.844 -55.5 -25.703 1 94.69 116 LEU B N 1
ATOM 2378 C CA . LEU B 1 116 ? 18.031 -56.938 -25.562 1 94.69 116 LEU B CA 1
ATOM 2379 C C . LEU B 1 116 ? 17.609 -57.656 -26.828 1 94.69 116 LEU B C 1
ATOM 2381 O O . LEU B 1 116 ? 18.266 -58.625 -27.25 1 94.69 116 LEU B O 1
ATOM 2385 N N . LEU B 1 117 ? 16.594 -57.219 -27.422 1 93.31 117 LEU B N 1
ATOM 2386 C CA . LEU B 1 117 ? 16.141 -57.812 -28.672 1 93.31 117 LEU B CA 1
ATOM 2387 C C . LEU B 1 117 ? 17.156 -57.625 -29.781 1 93.31 117 LEU B C 1
ATOM 2389 O O . LEU B 1 117 ? 17.391 -58.5 -30.594 1 93.31 117 LEU B O 1
ATOM 2393 N N . SER B 1 118 ? 17.719 -56.406 -29.859 1 92.12 118 SER B N 1
ATOM 2394 C CA . SER B 1 118 ? 18.766 -56.125 -30.844 1 92.12 118 SER B CA 1
ATOM 2395 C C . SER B 1 118 ? 19.969 -57 -30.641 1 92.12 118 SER B C 1
ATOM 2397 O O . SER B 1 118 ? 20.578 -57.469 -31.625 1 92.12 118 SER B O 1
ATOM 2399 N N . ALA B 1 119 ? 20.266 -57.25 -29.391 1 92.44 119 ALA B N 1
ATOM 2400 C CA . ALA B 1 119 ? 21.406 -58.094 -29.094 1 92.44 119 ALA B CA 1
ATOM 2401 C C . ALA B 1 119 ? 21.109 -59.562 -29.469 1 92.44 119 ALA B C 1
ATOM 2403 O O . ALA B 1 119 ? 22 -60.312 -29.859 1 92.44 119 ALA B O 1
ATOM 2404 N N . LEU B 1 120 ? 19.844 -59.938 -29.328 1 92.88 120 LEU B N 1
ATOM 2405 C CA . LEU B 1 120 ? 19.406 -61.281 -29.625 1 92.88 120 LEU B CA 1
ATOM 2406 C C . LEU B 1 120 ? 19.578 -61.594 -31.109 1 92.88 120 LEU B C 1
ATOM 2408 O O . LEU B 1 120 ? 19.781 -62.75 -31.484 1 92.88 120 LEU B O 1
ATOM 2412 N N . GLU B 1 121 ? 19.562 -60.531 -31.938 1 85.62 121 GLU B N 1
ATOM 2413 C CA . GLU B 1 121 ? 19.719 -60.719 -33.375 1 85.62 121 GLU B CA 1
ATOM 2414 C C . GLU B 1 121 ? 21.109 -61.25 -33.719 1 85.62 121 GLU B C 1
ATOM 2416 O O . GLU B 1 121 ? 21.281 -61.875 -34.75 1 85.62 121 GLU B O 1
ATOM 2421 N N . LYS B 1 122 ? 22.016 -61.125 -32.812 1 87.94 122 LYS B N 1
ATOM 2422 C CA . LYS B 1 122 ? 23.391 -61.531 -33.062 1 87.94 122 LYS B CA 1
ATOM 2423 C C . LYS B 1 122 ? 23.641 -62.938 -32.531 1 87.94 122 LYS B C 1
ATOM 2425 O O . LYS B 1 122 ? 24.734 -63.5 -32.719 1 87.94 122 LYS B O 1
ATOM 2430 N N . GLU B 1 123 ? 22.656 -63.5 -31.844 1 88.88 123 GLU B N 1
ATOM 2431 C CA . GLU B 1 123 ? 22.766 -64.875 -31.297 1 88.88 123 GLU B CA 1
ATOM 2432 C C . GLU B 1 123 ? 22.812 -65.875 -32.406 1 88.88 123 GLU B C 1
ATOM 2434 O O . GLU B 1 123 ? 21.906 -66 -33.219 1 88.88 123 GLU B O 1
ATOM 2439 N N . GLU B 1 124 ? 23.781 -66.812 -32.406 1 87.25 124 GLU B N 1
ATOM 2440 C CA . GLU B 1 124 ? 24.016 -67.75 -33.5 1 87.25 124 GLU B CA 1
ATOM 2441 C C . GLU B 1 124 ? 23.406 -69.125 -33.156 1 87.25 124 GLU B C 1
ATOM 2443 O O . GLU B 1 124 ? 23.094 -69.875 -34.062 1 87.25 124 GLU B O 1
ATOM 2448 N N . SER B 1 125 ? 23.203 -69.438 -31.812 1 90.31 125 SER B N 1
ATOM 2449 C CA . SER B 1 125 ? 22.625 -70.688 -31.406 1 90.31 125 SER B CA 1
ATOM 2450 C C . SER B 1 125 ? 21.109 -70.688 -31.5 1 90.31 125 SER B C 1
ATOM 2452 O O . SER B 1 125 ? 20.438 -69.938 -30.766 1 90.31 125 SER B O 1
ATOM 2454 N N . PRO B 1 126 ? 20.562 -71.5 -32.312 1 89.62 126 PRO B N 1
ATOM 2455 C CA . PRO B 1 126 ? 19.109 -71.562 -32.469 1 89.62 126 PRO B CA 1
ATOM 2456 C C . PRO B 1 126 ? 18.375 -71.875 -31.156 1 89.62 126 PRO B C 1
ATOM 2458 O O . PRO B 1 126 ? 17.359 -71.25 -30.844 1 89.62 126 PRO B O 1
ATOM 2461 N N . LEU B 1 127 ? 18.906 -72.75 -30.406 1 89.5 127 LEU B N 1
ATOM 2462 C CA . LEU B 1 127 ? 18.266 -73.125 -29.141 1 89.5 127 LEU B CA 1
ATOM 2463 C C . LEU B 1 127 ? 18.328 -72 -28.141 1 89.5 127 LEU B C 1
ATOM 2465 O O . LEU B 1 127 ? 17.344 -71.688 -27.469 1 89.5 127 LEU B O 1
ATOM 2469 N N . LEU B 1 128 ? 19.516 -71.312 -28.125 1 91.44 128 LEU B N 1
ATOM 2470 C CA . LEU B 1 128 ? 19.672 -70.188 -27.219 1 91.44 128 LEU B CA 1
ATOM 2471 C C . LEU B 1 128 ? 18.828 -69 -27.656 1 91.44 128 LEU B C 1
ATOM 2473 O O . LEU B 1 128 ? 18.234 -68.312 -26.828 1 91.44 128 LEU B O 1
ATOM 2477 N N . PHE B 1 129 ? 18.781 -68.812 -28.922 1 94.06 129 PHE B N 1
ATOM 2478 C CA . PHE B 1 129 ? 17.938 -67.75 -29.484 1 94.06 129 PHE B CA 1
ATOM 2479 C C . PHE B 1 129 ? 16.484 -67.938 -29.094 1 94.06 129 PHE B C 1
ATOM 2481 O O . PHE B 1 129 ? 15.836 -67 -28.625 1 94.06 129 PHE B O 1
ATOM 2488 N N . LEU B 1 130 ? 15.977 -69.125 -29.25 1 92.38 130 LEU B N 1
ATOM 2489 C CA . LEU B 1 130 ? 14.578 -69.438 -28.969 1 92.38 130 LEU B CA 1
ATOM 2490 C C . LEU B 1 130 ? 14.273 -69.25 -27.484 1 92.38 130 LEU B C 1
ATOM 2492 O O . LEU B 1 130 ? 13.234 -68.688 -27.125 1 92.38 130 LEU B O 1
ATOM 2496 N N . ARG B 1 131 ? 15.195 -69.625 -26.656 1 92.5 131 ARG B N 1
ATOM 2497 C CA . ARG B 1 131 ? 15.008 -69.5 -25.203 1 92.5 131 ARG B CA 1
ATOM 2498 C C . ARG B 1 131 ? 14.984 -68.062 -24.797 1 92.5 131 ARG B C 1
ATOM 2500 O O . ARG B 1 131 ? 14.109 -67.625 -24.031 1 92.5 131 ARG B O 1
ATOM 2507 N N . LYS B 1 132 ? 15.891 -67.312 -25.344 1 92.94 132 LYS B N 1
ATOM 2508 C CA . LYS B 1 132 ? 15.977 -65.875 -25 1 92.94 132 LYS B CA 1
ATOM 2509 C C . LYS B 1 132 ? 14.773 -65.125 -25.531 1 92.94 132 LYS B C 1
ATOM 2511 O O . LYS B 1 132 ? 14.25 -64.188 -24.875 1 92.94 132 LYS B O 1
ATOM 2516 N N . LEU B 1 133 ? 14.414 -65.438 -26.75 1 93.5 133 LEU B N 1
ATOM 2517 C CA . LEU B 1 133 ? 13.266 -64.812 -27.344 1 93.5 133 LEU B CA 1
ATOM 2518 C C . LEU B 1 133 ? 12 -65 -26.531 1 93.5 133 LEU B C 1
ATOM 2520 O O . LEU B 1 133 ? 11.188 -64.125 -26.375 1 93.5 133 LEU B O 1
ATOM 2524 N N . ASP B 1 134 ? 11.82 -66.25 -26.094 1 92.19 134 ASP B N 1
ATOM 2525 C CA . ASP B 1 134 ? 10.656 -66.562 -25.266 1 92.19 134 ASP B CA 1
ATOM 2526 C C . ASP B 1 134 ? 10.594 -65.625 -24.031 1 92.19 134 ASP B C 1
ATOM 2528 O O . ASP B 1 134 ? 9.539 -65.125 -23.703 1 92.19 134 ASP B O 1
ATOM 2532 N N . GLY B 1 135 ? 11.688 -65.438 -23.359 1 92.19 135 GLY B N 1
ATOM 2533 C CA . GLY B 1 135 ? 11.758 -64.562 -22.203 1 92.19 135 GLY B CA 1
ATOM 2534 C C . GLY B 1 135 ? 11.422 -63.125 -22.531 1 92.19 135 GLY B C 1
ATOM 2535 O O . GLY B 1 135 ? 10.703 -62.469 -21.781 1 92.19 135 GLY B O 1
ATOM 2536 N N . LEU B 1 136 ? 11.945 -62.688 -23.625 1 94.06 136 LEU B N 1
ATOM 2537 C CA . LEU B 1 136 ? 11.727 -61.281 -24.031 1 94.06 136 LEU B CA 1
ATOM 2538 C C . LEU B 1 136 ? 10.273 -61.062 -24.438 1 94.06 136 LEU B C 1
ATOM 2540 O O . LEU B 1 136 ? 9.703 -60 -24.172 1 94.06 136 LEU B O 1
ATOM 2544 N N . GLN B 1 137 ? 9.688 -62.031 -25.047 1 92.38 137 GLN B N 1
ATOM 2545 C CA . GLN B 1 137 ? 8.289 -61.969 -25.422 1 92.38 137 GLN B CA 1
ATOM 2546 C C . GLN B 1 137 ? 7.383 -61.875 -24.203 1 92.38 137 GLN B C 1
ATOM 2548 O O . GLN B 1 137 ? 6.398 -61.125 -24.188 1 92.38 137 GLN B O 1
ATOM 2553 N N . GLN B 1 138 ? 7.766 -62.625 -23.203 1 92.69 138 GLN B N 1
ATOM 2554 C CA . GLN B 1 138 ? 7.008 -62.594 -21.953 1 92.69 138 GLN B CA 1
ATOM 2555 C C . GLN B 1 138 ? 7.09 -61.219 -21.297 1 92.69 138 GLN B C 1
ATOM 2557 O O . GLN B 1 138 ? 6.078 -60.688 -20.844 1 92.69 138 GLN B O 1
ATOM 2562 N N . ARG B 1 139 ? 8.266 -60.719 -21.359 1 92.81 139 ARG B N 1
ATOM 2563 C CA . ARG B 1 139 ? 8.469 -59.375 -20.812 1 92.81 139 ARG B CA 1
ATOM 2564 C C . ARG B 1 139 ? 7.688 -58.344 -21.594 1 92.81 139 ARG B C 1
ATOM 2566 O O . ARG B 1 139 ? 7.105 -57.406 -21.016 1 92.81 139 ARG B O 1
ATOM 2573 N N . PHE B 1 140 ? 7.691 -58.438 -22.891 1 89.94 140 PHE B N 1
ATOM 2574 C CA . PHE B 1 140 ? 6.977 -57.5 -23.766 1 89.94 140 PHE B CA 1
ATOM 2575 C C . PHE B 1 140 ? 5.477 -57.562 -23.516 1 89.94 140 PHE B C 1
ATOM 2577 O O . PHE B 1 140 ? 4.809 -56.531 -23.406 1 89.94 140 PHE B O 1
ATOM 2584 N N . HIS B 1 141 ? 4.98 -58.781 -23.422 1 89.31 141 HIS B N 1
ATOM 2585 C CA . HIS B 1 141 ? 3.557 -58.969 -23.172 1 89.31 141 HIS B CA 1
ATOM 2586 C C . HIS B 1 141 ? 3.15 -58.344 -21.828 1 89.31 141 HIS B C 1
ATOM 2588 O O . HIS B 1 141 ? 2.08 -57.75 -21.719 1 89.31 141 HIS B O 1
ATOM 2594 N N . ALA B 1 142 ? 3.951 -58.469 -20.781 1 90.44 142 ALA B N 1
ATOM 2595 C CA . ALA B 1 142 ? 3.693 -57.875 -19.484 1 90.44 142 ALA B CA 1
ATOM 2596 C C . ALA B 1 142 ? 3.689 -56.344 -19.562 1 90.44 142 ALA B C 1
ATOM 2598 O O . ALA B 1 142 ? 2.873 -55.688 -18.922 1 90.44 142 ALA B O 1
ATOM 2599 N N . LEU B 1 143 ? 4.652 -55.906 -20.422 1 89 143 LEU B N 1
ATOM 2600 C CA . LEU B 1 143 ? 4.789 -54.438 -20.594 1 89 143 LEU B CA 1
ATOM 2601 C C . LEU B 1 143 ? 3.547 -53.875 -21.266 1 89 143 LEU B C 1
ATOM 2603 O O . LEU B 1 143 ? 3.039 -52.812 -20.828 1 89 143 LEU B O 1
ATOM 2607 N N . ILE B 1 144 ? 2.994 -54.562 -22.25 1 84.06 144 ILE B N 1
ATOM 2608 C CA . ILE B 1 144 ? 1.87 -54.031 -23.016 1 84.06 144 ILE B CA 1
ATOM 2609 C C . ILE B 1 144 ? 0.587 -54.125 -22.188 1 84.06 144 ILE B C 1
ATOM 2611 O O . ILE B 1 144 ? -0.349 -53.344 -22.391 1 84.06 144 ILE B O 1
ATOM 2615 N N . GLN B 1 145 ? 0.559 -55.031 -21.281 1 86.75 145 GLN B N 1
ATOM 2616 C CA . GLN B 1 145 ? -0.64 -55.25 -20.469 1 86.75 145 GLN B CA 1
ATOM 2617 C C . GLN B 1 145 ? -0.71 -54.281 -19.297 1 86.75 145 GLN B C 1
ATOM 2619 O O . GLN B 1 145 ? -1.765 -54.125 -18.688 1 86.75 145 GLN B O 1
ATOM 2624 N N . GLN B 1 146 ? 0.366 -53.562 -19.078 1 87.62 146 GLN B N 1
ATOM 2625 C CA . GLN B 1 146 ? 0.386 -52.625 -17.953 1 87.62 146 GLN B CA 1
ATOM 2626 C C . GLN B 1 146 ? -0.569 -51.469 -18.188 1 87.62 146 GLN B C 1
ATOM 2628 O O . GLN B 1 146 ? -0.62 -50.906 -19.297 1 87.62 146 GLN B O 1
ATOM 2633 N N . GLN B 1 147 ? -1.319 -51.188 -17.203 1 87.5 147 GLN B N 1
ATOM 2634 C CA . GLN B 1 147 ? -2.242 -50.062 -17.266 1 87.5 147 GLN B CA 1
ATOM 2635 C C . GLN B 1 147 ? -1.509 -48.719 -17.047 1 87.5 147 GLN B C 1
ATOM 2637 O O . GLN B 1 147 ? -0.682 -48.625 -16.141 1 87.5 147 GLN B O 1
ATOM 2642 N N . LEU B 1 148 ? -1.711 -47.781 -17.891 1 91.75 148 LEU B N 1
ATOM 2643 C CA . LEU B 1 148 ? -1.07 -46.469 -17.812 1 91.75 148 LEU B CA 1
ATOM 2644 C C . LEU B 1 148 ? -1.946 -45.5 -17.047 1 91.75 148 LEU B C 1
ATOM 2646 O O . LEU B 1 148 ? -3.176 -45.594 -17.094 1 91.75 148 LEU B O 1
ATOM 2650 N N . PRO B 1 149 ? -1.306 -44.625 -16.328 1 91.62 149 PRO B N 1
ATOM 2651 C CA . PRO B 1 149 ? -2.064 -43.625 -15.539 1 91.62 149 PRO B CA 1
ATOM 2652 C C . PRO B 1 149 ? -2.812 -42.625 -16.422 1 91.62 149 PRO B C 1
ATOM 2654 O O . PRO B 1 149 ? -2.316 -42.25 -17.469 1 91.62 149 PRO B O 1
ATOM 2657 N N . ASN B 1 150 ? -4.055 -42.312 -16.016 1 88.88 150 ASN B N 1
ATOM 2658 C CA . ASN B 1 150 ? -4.895 -41.312 -16.641 1 88.88 150 ASN B CA 1
ATOM 2659 C C . ASN B 1 150 ? -5.629 -40.469 -15.609 1 88.88 150 ASN B C 1
ATOM 2661 O O . ASN B 1 150 ? -6.848 -40.562 -15.477 1 88.88 150 ASN B O 1
ATOM 2665 N N . PRO B 1 151 ? -4.836 -39.594 -14.984 1 89.06 151 PRO B N 1
ATOM 2666 C CA . PRO B 1 151 ? -5.441 -38.812 -13.906 1 89.06 151 PRO B CA 1
ATOM 2667 C C . PRO B 1 151 ? -6.441 -37.781 -14.414 1 89.06 151 PRO B C 1
ATOM 2669 O O . PRO B 1 151 ? -6.328 -37.312 -15.555 1 89.06 151 PRO B O 1
ATOM 2672 N N . GLU B 1 152 ? -7.406 -37.438 -13.562 1 87.06 152 GLU B N 1
ATOM 2673 C CA . GLU B 1 152 ? -8.328 -36.344 -13.867 1 87.06 152 GLU B CA 1
ATOM 2674 C C . GLU B 1 152 ? -7.621 -35 -13.805 1 87.06 152 GLU B C 1
ATOM 2676 O O . GLU B 1 152 ? -6.809 -34.75 -12.914 1 87.06 152 GLU B O 1
ATOM 2681 N N . PRO B 1 153 ? -7.965 -34.25 -14.758 1 80.62 153 PRO B N 1
ATOM 2682 C CA . PRO B 1 153 ? -7.328 -32.938 -14.758 1 80.62 153 PRO B CA 1
ATOM 2683 C C . PRO B 1 153 ? -7.648 -32.125 -13.492 1 80.62 153 PRO B C 1
ATOM 2685 O O . PRO B 1 153 ? -8.766 -32.188 -12.977 1 80.62 153 PRO B O 1
ATOM 2688 N N . LEU B 1 154 ? -6.641 -31.531 -12.977 1 84 154 LEU B N 1
ATOM 2689 C CA . LEU B 1 154 ? -6.789 -30.672 -11.805 1 84 154 LEU B CA 1
ATOM 2690 C C . LEU B 1 154 ? -7.305 -29.297 -12.203 1 84 154 LEU B C 1
ATOM 2692 O O . LEU B 1 154 ? -6.824 -28.703 -13.172 1 84 154 LEU B O 1
ATOM 2696 N N . GLU B 1 155 ? -8.5 -28.953 -11.57 1 81.19 155 GLU B N 1
ATOM 2697 C CA . GLU B 1 155 ? -9.055 -27.625 -11.773 1 81.19 155 GLU B CA 1
ATOM 2698 C C . GLU B 1 155 ? -9.094 -26.844 -10.469 1 81.19 155 GLU B C 1
ATOM 2700 O O . GLU B 1 155 ? -9.414 -27.406 -9.414 1 81.19 155 GLU B O 1
ATOM 2705 N N . PHE B 1 156 ? -8.516 -25.812 -10.516 1 83.69 156 PHE B N 1
ATOM 2706 C CA . PHE B 1 156 ? -8.562 -24.984 -9.312 1 83.69 156 PHE B CA 1
ATOM 2707 C C . PHE B 1 156 ? -9.367 -23.703 -9.57 1 83.69 156 PHE B C 1
ATOM 2709 O O . PHE B 1 156 ? -9.266 -23.109 -10.641 1 83.69 156 PHE B O 1
ATOM 2716 N N . HIS B 1 157 ? -10.289 -23.422 -8.625 1 87.31 157 HIS B N 1
ATOM 2717 C CA . HIS B 1 157 ? -11.203 -22.281 -8.562 1 87.31 157 HIS B CA 1
ATOM 2718 C C . HIS B 1 157 ? -11.211 -21.656 -7.168 1 87.31 157 HIS B C 1
ATOM 2720 O O . HIS B 1 157 ? -11.078 -22.359 -6.168 1 87.31 157 HIS B O 1
ATOM 2726 N N . PRO B 1 158 ? -11.281 -20.281 -7.09 1 88 158 PRO B N 1
ATOM 2727 C CA . PRO B 1 158 ? -11.453 -19.328 -8.18 1 88 158 PRO B CA 1
ATOM 2728 C C . PRO B 1 158 ? -10.125 -18.875 -8.789 1 88 158 PRO B C 1
ATOM 2730 O O . PRO B 1 158 ? -9.07 -19.047 -8.172 1 88 158 PRO B O 1
ATOM 2733 N N . ARG B 1 159 ? -10.273 -18.344 -10.086 1 92.75 159 ARG B N 1
ATOM 2734 C CA . ARG B 1 159 ? -9.125 -17.688 -10.695 1 92.75 159 ARG B CA 1
ATOM 2735 C C . ARG B 1 159 ? -8.883 -16.312 -10.07 1 92.75 159 ARG B C 1
ATOM 2737 O O . ARG B 1 159 ? -9.836 -15.586 -9.781 1 92.75 159 ARG B O 1
ATOM 2744 N N . MET B 1 160 ? -7.641 -16.062 -9.922 1 94.62 160 MET B N 1
ATOM 2745 C CA . MET B 1 160 ? -7.277 -14.883 -9.141 1 94.62 160 MET B CA 1
ATOM 2746 C C . MET B 1 160 ? -7.77 -13.609 -9.812 1 94.62 160 MET B C 1
ATOM 2748 O O . MET B 1 160 ? -8.242 -12.688 -9.141 1 94.62 160 MET B O 1
ATOM 2752 N N . LYS B 1 161 ? -7.633 -13.5 -11.109 1 94.38 161 LYS B N 1
ATOM 2753 C CA . LYS B 1 161 ? -8.07 -12.297 -11.812 1 94.38 161 LYS B CA 1
ATOM 2754 C C . LYS B 1 161 ? -9.539 -12 -11.539 1 94.38 161 LYS B C 1
ATOM 2756 O O . LYS B 1 161 ? -9.906 -10.867 -11.219 1 94.38 161 LYS B O 1
ATOM 2761 N N . THR B 1 162 ? -10.305 -13.062 -11.633 1 94.5 162 THR B N 1
ATOM 2762 C CA . THR B 1 162 ? -11.742 -12.938 -11.414 1 94.5 162 THR B CA 1
ATOM 2763 C C . THR B 1 162 ? -12.047 -12.625 -9.953 1 94.5 162 THR B C 1
ATOM 2765 O O . THR B 1 162 ? -12.867 -11.758 -9.656 1 94.5 162 THR B O 1
ATOM 2768 N N . LEU B 1 163 ? -11.422 -13.32 -9.062 1 95 163 LEU B N 1
ATOM 2769 C CA . LEU B 1 163 ? -11.609 -13.109 -7.629 1 95 163 LEU B CA 1
ATOM 2770 C C . LEU B 1 163 ? -11.281 -11.672 -7.242 1 95 163 LEU B C 1
ATOM 2772 O O . LEU B 1 163 ? -12.062 -11.016 -6.555 1 95 163 LEU B O 1
ATOM 2776 N N . LEU B 1 164 ? -10.156 -11.266 -7.754 1 96.56 164 LEU B N 1
ATOM 2777 C CA . LEU B 1 164 ? -9.672 -9.93 -7.395 1 96.56 164 LEU B CA 1
ATOM 2778 C C . LEU B 1 164 ? -10.57 -8.852 -7.984 1 96.56 164 LEU B C 1
ATOM 2780 O O . LEU B 1 164 ? -10.945 -7.898 -7.293 1 96.56 164 LEU B O 1
ATOM 2784 N N . GLN B 1 165 ? -11.016 -8.977 -9.172 1 94.81 165 GLN B N 1
ATOM 2785 C CA . GLN B 1 165 ? -11.805 -7.961 -9.852 1 94.81 165 GLN B CA 1
ATOM 2786 C C . GLN B 1 165 ? -13.25 -7.977 -9.375 1 94.81 165 GLN B C 1
ATOM 2788 O O . GLN B 1 165 ? -13.852 -6.922 -9.164 1 94.81 165 GLN B O 1
ATOM 2793 N N . ASP 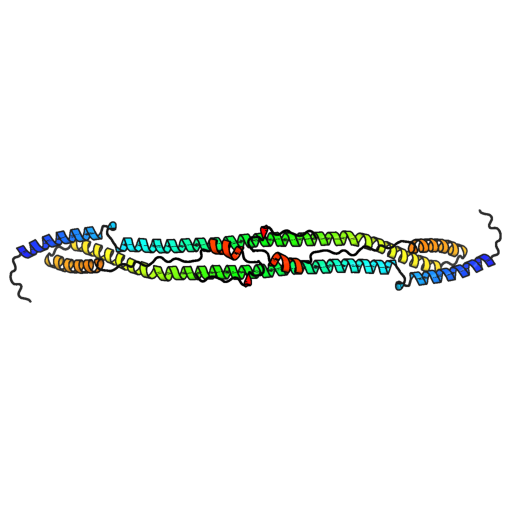B 1 166 ? -13.75 -9.125 -9.078 1 93.56 166 ASP B N 1
ATOM 2794 C CA . ASP B 1 166 ? -15.18 -9.25 -8.82 1 93.56 166 ASP B CA 1
ATOM 2795 C C . ASP B 1 166 ? -15.469 -9.219 -7.32 1 93.56 166 ASP B C 1
ATOM 2797 O O . ASP B 1 166 ? -16.562 -8.836 -6.902 1 93.56 166 ASP B O 1
ATOM 2801 N N . THR B 1 167 ? -14.578 -9.594 -6.539 1 93 167 THR B N 1
ATOM 2802 C CA . THR B 1 167 ? -14.844 -9.695 -5.109 1 93 167 THR B CA 1
ATOM 2803 C C . THR B 1 167 ? -13.992 -8.695 -4.332 1 93 167 THR B C 1
ATOM 2805 O O . THR B 1 167 ? -14.523 -7.828 -3.633 1 93 167 THR B O 1
ATOM 2808 N N . TRP B 1 168 ? -12.758 -8.742 -4.523 1 94.75 168 TRP B N 1
ATOM 2809 C CA . TRP B 1 168 ? -11.867 -7.883 -3.754 1 94.75 168 TRP B CA 1
ATOM 2810 C C . TRP B 1 168 ? -12.078 -6.414 -4.117 1 94.75 168 TRP B C 1
ATOM 2812 O O . TRP B 1 168 ? -12.211 -5.562 -3.234 1 94.75 168 TRP B O 1
ATOM 2822 N N . SER B 1 169 ? -12.164 -6.16 -5.406 1 96 169 SER B N 1
ATOM 2823 C CA . SER B 1 169 ? -12.32 -4.781 -5.863 1 96 169 SER B CA 1
ATOM 2824 C C . SER B 1 169 ? -13.641 -4.188 -5.398 1 96 169 SER B C 1
ATOM 2826 O O . SER B 1 169 ? -13.781 -2.965 -5.312 1 96 169 SER B O 1
ATOM 2828 N N . LYS B 1 170 ? -14.609 -4.992 -5.039 1 96 170 LYS B N 1
ATOM 2829 C CA . LYS B 1 170 ? -15.93 -4.523 -4.633 1 96 170 LYS B CA 1
ATOM 2830 C C . LYS B 1 170 ? -16.031 -4.434 -3.113 1 96 170 LYS B C 1
ATOM 2832 O O . LYS B 1 170 ? -17.062 -3.98 -2.584 1 96 170 LYS B O 1
ATOM 2837 N N . THR B 1 171 ? -14.992 -4.844 -2.449 1 96.5 171 THR B N 1
ATOM 2838 C CA . THR B 1 171 ? -14.93 -4.754 -0.993 1 96.5 171 THR B CA 1
ATOM 2839 C C . THR B 1 171 ? -14.523 -3.354 -0.552 1 96.5 171 THR B C 1
ATOM 2841 O O . THR B 1 171 ? -13.688 -2.713 -1.197 1 96.5 171 THR B O 1
ATOM 2844 N N . GLU B 1 172 ? -15.172 -2.963 0.5 1 97 172 GLU B N 1
ATOM 2845 C CA . GLU B 1 172 ? -14.805 -1.664 1.056 1 97 172 GLU B CA 1
ATOM 2846 C C . GLU B 1 172 ? -13.375 -1.678 1.598 1 97 172 GLU B C 1
ATOM 2848 O O . GLU B 1 172 ? -12.945 -2.66 2.207 1 97 172 GLU B O 1
ATOM 2853 N N . ILE B 1 173 ? -12.734 -0.595 1.48 1 96.75 173 ILE B N 1
ATOM 2854 C CA . ILE B 1 173 ? -11.359 -0.464 1.949 1 96.75 173 ILE B CA 1
ATOM 2855 C C . ILE B 1 173 ? -11.289 -0.798 3.438 1 96.75 173 ILE B C 1
ATOM 2857 O O . ILE B 1 173 ? -10.375 -1.493 3.881 1 96.75 173 ILE B O 1
ATOM 2861 N N . GLY B 1 174 ? -12.25 -0.383 4.172 1 95.44 174 GLY B N 1
ATOM 2862 C CA . GLY B 1 174 ? -12.266 -0.603 5.609 1 95.44 174 GLY B CA 1
ATOM 2863 C C . GLY B 1 174 ? -12.469 -2.059 5.988 1 95.44 174 GLY B C 1
ATOM 2864 O O . GLY B 1 174 ? -12.258 -2.439 7.141 1 95.44 174 GLY B O 1
ATOM 2865 N N . GLN B 1 175 ? -12.781 -2.92 5.039 1 96.25 175 GLN B N 1
ATOM 2866 C CA . GLN B 1 175 ? -13.094 -4.32 5.309 1 96.25 175 GLN B CA 1
ATOM 2867 C C . GLN B 1 175 ? -11.992 -5.238 4.781 1 96.25 175 GLN B C 1
ATOM 2869 O O . GLN B 1 175 ? -12.18 -6.449 4.672 1 96.25 175 GLN B O 1
ATOM 2874 N N . VAL B 1 176 ? -10.875 -4.66 4.48 1 95.69 176 VAL B N 1
ATOM 2875 C CA . VAL B 1 176 ? -9.781 -5.43 3.9 1 95.69 176 VAL B CA 1
ATOM 2876 C C . VAL B 1 176 ? -9.383 -6.555 4.855 1 95.69 176 VAL B C 1
ATOM 2878 O O . VAL B 1 176 ? -9.141 -7.688 4.43 1 95.69 176 VAL B O 1
ATOM 2881 N N . ASN B 1 177 ? -9.414 -6.344 6.133 1 94.19 177 ASN B N 1
ATOM 2882 C CA . ASN B 1 177 ? -8.992 -7.316 7.133 1 94.19 177 ASN B CA 1
ATOM 2883 C C . ASN B 1 177 ? -9.961 -8.492 7.211 1 94.19 177 ASN B C 1
ATOM 2885 O O . ASN B 1 177 ? -9.586 -9.586 7.645 1 94.19 177 ASN B O 1
ATOM 2889 N N . ASN B 1 178 ? -11.094 -8.25 6.73 1 93.94 178 ASN B N 1
ATOM 2890 C CA . ASN B 1 178 ? -12.133 -9.266 6.875 1 93.94 178 ASN B CA 1
ATOM 2891 C C . ASN B 1 178 ? -12.258 -10.125 5.621 1 93.94 178 ASN B C 1
ATOM 2893 O O . ASN B 1 178 ? -13.062 -11.055 5.578 1 93.94 178 ASN B O 1
ATOM 2897 N N . ILE B 1 179 ? -11.492 -9.797 4.668 1 93.75 179 ILE B N 1
ATOM 2898 C CA . ILE B 1 179 ? -11.578 -10.555 3.424 1 93.75 179 ILE B CA 1
ATOM 2899 C C . ILE B 1 179 ? -11.094 -11.984 3.658 1 93.75 179 ILE B C 1
ATOM 2901 O O . ILE B 1 179 ? -10.031 -12.203 4.242 1 93.75 179 ILE B O 1
ATOM 2905 N N . HIS B 1 180 ? -11.859 -12.891 3.197 1 91.69 180 HIS B N 1
ATOM 2906 C CA . HIS B 1 180 ? -11.516 -14.305 3.328 1 91.69 180 HIS B CA 1
ATOM 2907 C C . HIS B 1 180 ? -10.648 -14.773 2.162 1 91.69 180 HIS B C 1
ATOM 2909 O O . HIS B 1 180 ? -10.922 -14.438 1.007 1 91.69 180 HIS B O 1
ATOM 2915 N N . ILE B 1 181 ? -9.609 -15.477 2.541 1 92.75 181 ILE B N 1
ATOM 2916 C CA . ILE B 1 181 ? -8.758 -16.109 1.539 1 92.75 181 ILE B CA 1
ATOM 2917 C C . ILE B 1 181 ? -9.391 -17.422 1.072 1 92.75 181 ILE B C 1
ATOM 2919 O O . ILE B 1 181 ? -9.688 -18.297 1.887 1 92.75 181 ILE B O 1
ATOM 2923 N N . PRO B 1 182 ? -9.633 -17.531 -0.112 1 88.81 182 PRO B N 1
ATOM 2924 C CA . PRO B 1 182 ? -10.289 -18.734 -0.602 1 88.81 182 PRO B CA 1
ATOM 2925 C C . PRO B 1 182 ? -9.406 -19.969 -0.492 1 88.81 182 PRO B C 1
ATOM 2927 O O . PRO B 1 182 ? -8.172 -19.859 -0.492 1 88.81 182 PRO B O 1
ATOM 2930 N N . GLU B 1 183 ? -10.156 -21.094 -0.273 1 86.94 183 GLU B N 1
ATOM 2931 C CA . GLU B 1 183 ? -9.469 -22.375 -0.39 1 86.94 183 GLU B CA 1
ATOM 2932 C C . GLU B 1 183 ? -9.344 -22.797 -1.851 1 86.94 183 GLU B C 1
ATOM 2934 O O . GLU B 1 183 ? -10.344 -22.891 -2.566 1 86.94 183 GLU B O 1
ATOM 2939 N N . LEU B 1 184 ? -8.102 -22.922 -2.162 1 85.38 184 LEU B N 1
ATOM 2940 C CA . LEU B 1 184 ? -7.855 -23.234 -3.566 1 85.38 184 LEU B CA 1
ATOM 2941 C C . LEU B 1 184 ? -7.738 -24.734 -3.781 1 85.38 184 LEU B C 1
ATOM 2943 O O . LEU B 1 184 ? -7.117 -25.438 -2.975 1 85.38 184 LEU B O 1
#

Foldseek 3Di:
DDPPPCPDPCVVVVVVVVVVVVVVVVVVQVPPVVNVPVNVVVVVVVVVVVVVVVVVVVVVVVVVVVVVVLVVLVVVLVVVLVVLVVVVVVVVCVPVVVQVVVVVVLVVLVVVLVVQVVVLVPDPDPVVSVVSVVVSVVSVVVSVPDDHDDDDDDDDDDDPVCCCVPPVVPDDSVCSNVDDRDND/DDDPPCPDPVVVVVVVVVVVVVVVVVVVCVPPVVNVPVNVVVVVVVVVVVVVVVVVVVVVVVVVVVVVVLVVLVVVLVVVLVVLVVVVVVVVCVPVVVQVVVVVVLVVLVVVLVVQVVVLVVDPDPVVSVVSVVVSVVSVVVSVPDDHDDDDDDDDDDDPVCCCVPPVVPDDSVCSNVDDRDND